Protein AF-A0A1X0D862-F1 (afdb_monomer)

Structure (mmCIF, N/CA/C/O backbone):
data_AF-A0A1X0D862-F1
#
_entry.id   AF-A0A1X0D862-F1
#
loop_
_atom_site.group_PDB
_atom_site.id
_atom_site.type_symbol
_atom_site.label_atom_id
_atom_site.label_alt_id
_atom_site.label_comp_id
_atom_site.label_asym_id
_atom_site.label_entity_id
_atom_site.label_seq_id
_atom_site.pdbx_PDB_ins_code
_atom_site.Cartn_x
_atom_site.Cartn_y
_atom_site.Cartn_z
_atom_site.occupancy
_atom_site.B_iso_or_equiv
_atom_site.auth_seq_id
_atom_site.auth_comp_id
_atom_site.auth_asym_id
_atom_site.auth_atom_id
_atom_site.pdbx_PDB_model_num
ATOM 1 N N . MET A 1 1 ? -1.324 -17.804 17.052 1.00 62.00 1 MET A N 1
ATOM 2 C CA . MET A 1 1 ? -0.059 -17.500 16.347 1.00 62.00 1 MET A CA 1
ATOM 3 C C . MET A 1 1 ? 0.919 -16.882 17.338 1.00 62.00 1 MET A C 1
ATOM 5 O O . MET A 1 1 ? 0.508 -16.005 18.095 1.00 62.00 1 MET A O 1
ATOM 9 N N . THR A 1 2 ? 2.165 -17.356 17.398 1.00 74.50 2 THR A N 1
ATOM 10 C CA . THR A 1 2 ? 3.178 -16.817 18.328 1.00 74.50 2 THR A CA 1
ATOM 11 C C . THR A 1 2 ? 3.847 -15.559 17.757 1.00 74.50 2 THR A C 1
ATOM 13 O O . THR A 1 2 ? 3.826 -15.324 16.547 1.00 74.50 2 THR A O 1
ATOM 16 N N . ARG A 1 3 ? 4.454 -14.730 18.620 1.00 71.94 3 ARG A N 1
ATOM 17 C CA . ARG A 1 3 ? 5.189 -13.516 18.207 1.00 71.94 3 ARG A CA 1
ATOM 18 C C . ARG A 1 3 ? 6.328 -13.849 17.235 1.00 71.94 3 ARG A C 1
ATOM 20 O O . ARG A 1 3 ? 6.528 -13.140 16.256 1.00 71.94 3 ARG A O 1
ATOM 27 N N . GLU A 1 4 ? 7.022 -14.958 17.467 1.00 75.12 4 GLU A N 1
ATOM 28 C CA . GLU A 1 4 ? 8.108 -15.444 16.608 1.00 75.12 4 GLU A CA 1
ATOM 29 C C . GLU A 1 4 ? 7.619 -15.832 15.209 1.00 75.12 4 GLU A C 1
ATOM 31 O O . GLU A 1 4 ? 8.210 -15.414 14.216 1.00 75.12 4 GLU A O 1
ATOM 36 N N . GLN A 1 5 ? 6.488 -16.541 15.110 1.00 76.00 5 GLN A N 1
ATOM 37 C CA . GLN A 1 5 ? 5.866 -16.870 13.823 1.00 76.00 5 GLN A CA 1
ATOM 38 C C . GLN A 1 5 ? 5.470 -15.606 13.045 1.00 76.00 5 GLN A C 1
ATOM 40 O O . GLN A 1 5 ? 5.626 -15.545 11.824 1.00 76.00 5 GLN A O 1
ATOM 45 N N . ALA A 1 6 ? 4.983 -14.575 13.742 1.00 70.00 6 ALA A N 1
ATOM 46 C CA . ALA A 1 6 ? 4.600 -13.307 13.125 1.00 70.00 6 ALA A CA 1
ATOM 47 C C . ALA A 1 6 ? 5.821 -12.551 12.566 1.00 70.00 6 ALA A C 1
ATOM 49 O O . ALA A 1 6 ? 5.772 -12.047 11.441 1.00 70.00 6 ALA A O 1
ATOM 50 N N . TYR A 1 7 ? 6.944 -12.535 13.293 1.00 76.50 7 TYR A N 1
ATOM 51 C CA . TYR A 1 7 ? 8.201 -11.963 12.796 1.00 76.50 7 TYR A CA 1
ATOM 52 C C . TYR A 1 7 ? 8.829 -12.771 11.656 1.00 76.50 7 TYR A C 1
ATOM 54 O O . TYR A 1 7 ? 9.342 -12.180 10.705 1.00 76.50 7 TYR A O 1
ATOM 62 N N . ALA A 1 8 ? 8.773 -14.103 11.707 1.00 79.38 8 ALA A N 1
ATOM 63 C CA . ALA A 1 8 ? 9.268 -14.954 10.627 1.00 79.38 8 ALA A CA 1
ATOM 64 C C . ALA A 1 8 ? 8.507 -14.686 9.316 1.00 79.38 8 ALA A C 1
ATOM 66 O O . ALA A 1 8 ? 9.124 -14.478 8.268 1.00 79.38 8 ALA A O 1
ATOM 67 N N . ASN A 1 9 ? 7.176 -14.578 9.388 1.00 76.81 9 ASN A N 1
ATOM 68 C CA . ASN A 1 9 ? 6.338 -14.227 8.241 1.00 76.81 9 ASN A CA 1
ATOM 69 C C . ASN A 1 9 ? 6.654 -12.829 7.698 1.00 76.81 9 ASN A C 1
ATOM 71 O O . ASN A 1 9 ? 6.760 -12.653 6.482 1.00 76.81 9 ASN A O 1
ATOM 75 N N . LEU A 1 10 ? 6.872 -11.853 8.584 1.00 77.62 10 LEU A N 1
ATOM 76 C CA . LEU A 1 10 ? 7.304 -10.512 8.197 1.00 77.62 10 LEU A CA 1
ATOM 77 C C . LEU A 1 10 ? 8.633 -10.544 7.425 1.00 77.62 10 LEU A C 1
ATOM 79 O O . LEU A 1 10 ? 8.751 -9.921 6.369 1.00 77.62 10 LEU A O 1
ATOM 83 N N . ASN A 1 11 ? 9.630 -11.274 7.928 1.00 79.75 11 ASN A N 1
ATOM 84 C CA . ASN A 1 11 ? 10.949 -11.360 7.300 1.00 79.75 11 ASN A CA 1
ATOM 85 C C . ASN A 1 11 ? 10.896 -12.074 5.945 1.00 79.75 11 ASN A C 1
ATOM 87 O O . ASN A 1 11 ? 11.468 -11.576 4.975 1.00 79.75 11 ASN A O 1
ATOM 91 N N . ALA A 1 12 ? 10.144 -13.173 5.839 1.00 78.62 12 ALA A N 1
ATOM 92 C CA . ALA A 1 12 ? 9.920 -13.862 4.569 1.00 78.62 12 ALA A CA 1
ATOM 93 C C . ALA A 1 12 ? 9.272 -12.934 3.523 1.00 78.62 12 ALA A C 1
ATOM 95 O O . ALA A 1 12 ? 9.626 -12.958 2.344 1.00 78.62 12 ALA A O 1
ATOM 96 N N . GLN A 1 13 ? 8.354 -12.068 3.951 1.00 74.00 13 GLN A N 1
ATOM 97 C CA . GLN A 1 13 ? 7.664 -11.126 3.068 1.00 74.00 13 GLN A CA 1
ATOM 98 C C . GLN A 1 13 ? 8.537 -9.927 2.690 1.00 74.00 13 GLN A C 1
ATOM 100 O O . GLN A 1 13 ? 8.531 -9.502 1.534 1.00 74.00 13 GLN A O 1
ATOM 105 N N . LYS A 1 14 ? 9.368 -9.428 3.611 1.00 73.12 14 LYS A N 1
ATOM 106 C CA . LYS A 1 14 ? 10.409 -8.439 3.294 1.00 73.12 14 LYS A CA 1
ATOM 107 C C . LYS A 1 14 ? 11.407 -8.985 2.272 1.00 73.12 14 LYS A C 1
ATOM 109 O O . LYS A 1 14 ? 11.712 -8.285 1.309 1.00 73.12 14 LYS A O 1
ATOM 114 N N . ALA A 1 15 ? 11.854 -10.232 2.424 1.00 71.75 15 ALA A N 1
ATOM 115 C CA . ALA A 1 15 ? 12.745 -10.881 1.462 1.00 71.75 15 ALA A CA 1
ATOM 116 C C . ALA A 1 15 ? 12.096 -10.973 0.070 1.00 71.75 15 ALA A C 1
ATOM 118 O O . ALA A 1 15 ? 12.683 -10.528 -0.918 1.00 71.75 15 ALA A O 1
ATOM 119 N N . LYS A 1 16 ? 10.832 -11.419 -0.007 1.00 68.00 16 LYS A N 1
ATOM 120 C CA . LYS A 1 16 ? 10.051 -11.437 -1.259 1.00 68.00 16 LYS A CA 1
ATOM 121 C C . LYS A 1 16 ? 9.914 -10.058 -1.916 1.00 68.00 16 LYS A C 1
ATOM 123 O O . LYS A 1 16 ? 9.811 -9.984 -3.135 1.00 68.00 16 LYS A O 1
ATOM 128 N N . GLN A 1 17 ? 9.936 -8.970 -1.144 1.00 64.81 17 GLN A N 1
ATOM 129 C CA . GLN A 1 17 ? 9.900 -7.597 -1.667 1.00 64.81 17 GLN A CA 1
ATOM 130 C C . GLN A 1 17 ? 11.268 -7.059 -2.117 1.00 64.81 17 GLN A C 1
ATOM 132 O O . GLN A 1 17 ? 11.317 -6.166 -2.966 1.00 64.81 17 GLN A O 1
ATOM 137 N N . GLN A 1 18 ? 12.374 -7.554 -1.556 1.00 64.06 18 GLN A N 1
ATOM 138 C CA . GLN A 1 18 ? 13.727 -7.106 -1.905 1.00 64.06 18 GLN A CA 1
ATOM 139 C C . GLN A 1 18 ? 14.257 -7.774 -3.179 1.00 64.06 18 GLN A C 1
ATOM 141 O O . GLN A 1 18 ? 14.892 -7.102 -3.991 1.00 64.06 18 GLN A O 1
ATOM 146 N N . VAL A 1 19 ? 13.936 -9.054 -3.394 1.00 62.09 19 VAL A N 1
ATOM 147 C CA . VAL A 1 19 ? 14.371 -9.832 -4.570 1.00 62.09 19 VAL A CA 1
ATOM 148 C C . VAL A 1 19 ? 14.008 -9.146 -5.904 1.00 62.09 19 VAL A C 1
ATOM 150 O O . VAL A 1 19 ? 14.907 -8.936 -6.719 1.00 62.09 19 VAL A O 1
ATOM 153 N N . PRO A 1 20 ? 12.760 -8.677 -6.121 1.00 56.56 20 PRO A N 1
ATOM 154 C CA . PRO A 1 20 ? 12.385 -7.886 -7.294 1.00 56.56 20 PRO A CA 1
ATOM 155 C C . PRO A 1 20 ? 13.260 -6.660 -7.547 1.00 56.56 20 PRO A C 1
ATOM 157 O O . PRO A 1 20 ? 13.614 -6.378 -8.688 1.00 56.56 20 PRO A O 1
ATOM 160 N N . LYS A 1 21 ? 13.608 -5.920 -6.487 1.00 56.19 21 LYS A N 1
ATOM 161 C CA . LYS A 1 21 ? 14.403 -4.694 -6.610 1.00 56.19 21 LYS A CA 1
ATOM 162 C C . LYS A 1 21 ? 15.812 -5.024 -7.086 1.00 56.19 21 LYS A C 1
ATOM 164 O O . LYS A 1 21 ? 16.274 -4.408 -8.038 1.00 56.19 21 LYS A O 1
ATOM 169 N N . GLY A 1 22 ? 16.455 -6.018 -6.470 1.00 51.78 22 GLY A N 1
ATOM 170 C CA . GLY A 1 22 ? 17.793 -6.464 -6.864 1.00 51.78 22 GLY A CA 1
ATOM 171 C C . GLY A 1 22 ? 17.844 -6.940 -8.317 1.00 51.78 22 GLY A C 1
ATOM 172 O O . GLY A 1 22 ? 18.702 -6.498 -9.076 1.00 51.78 22 GLY A O 1
ATOM 173 N N . ILE A 1 23 ? 16.873 -7.758 -8.735 1.00 56.31 23 ILE A N 1
ATOM 174 C CA . ILE A 1 23 ? 16.784 -8.256 -10.116 1.00 56.31 23 ILE A CA 1
ATOM 175 C C . ILE A 1 23 ? 16.556 -7.110 -11.110 1.00 56.31 23 ILE A C 1
ATOM 177 O O . ILE A 1 23 ? 17.220 -7.066 -12.141 1.00 56.31 23 ILE A O 1
ATOM 181 N N . ALA A 1 24 ? 15.672 -6.154 -10.806 1.00 54.50 24 ALA A N 1
ATOM 182 C CA . ALA A 1 24 ? 15.423 -5.007 -11.680 1.00 54.50 24 ALA A CA 1
ATOM 183 C C . ALA A 1 24 ? 16.658 -4.099 -11.837 1.00 54.50 24 ALA A C 1
ATOM 185 O O . ALA A 1 24 ? 16.952 -3.661 -12.949 1.00 54.50 24 ALA A O 1
ATOM 186 N N . TYR A 1 25 ? 17.408 -3.854 -10.754 1.00 54.75 25 TYR A N 1
ATOM 187 C CA . TYR A 1 25 ? 18.675 -3.115 -10.815 1.00 54.75 25 TYR A CA 1
ATOM 188 C C . TYR A 1 25 ? 19.702 -3.828 -11.700 1.00 54.75 25 TYR A C 1
ATOM 190 O O . TYR A 1 25 ? 20.299 -3.198 -12.571 1.00 54.75 25 TYR A O 1
ATOM 198 N N . MET A 1 26 ? 19.860 -5.143 -11.529 1.00 53.12 26 MET A N 1
ATOM 199 C CA . MET A 1 26 ? 20.777 -5.942 -12.345 1.00 53.12 26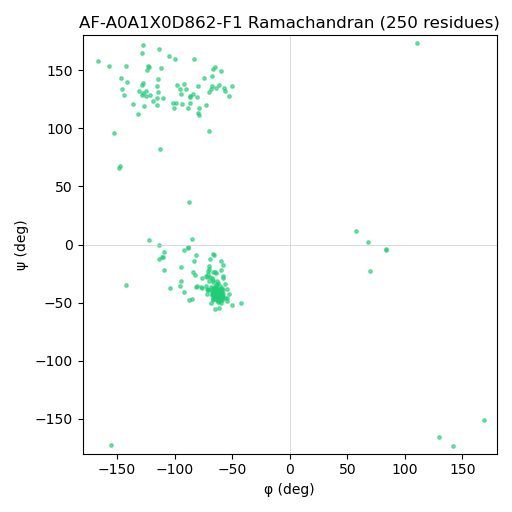 MET A CA 1
ATOM 200 C C . MET A 1 26 ? 20.351 -5.946 -13.815 1.00 53.12 26 MET A C 1
ATOM 202 O O . MET A 1 26 ? 21.168 -5.678 -14.688 1.00 53.12 26 MET A O 1
ATOM 206 N N . ALA A 1 27 ? 19.066 -6.151 -14.103 1.00 55.16 27 ALA A N 1
ATOM 207 C CA . ALA A 1 27 ? 18.538 -6.135 -15.464 1.00 55.16 27 ALA A CA 1
ATOM 208 C C . ALA A 1 27 ? 18.747 -4.779 -16.165 1.00 55.16 27 ALA A C 1
ATOM 210 O O . ALA A 1 27 ? 19.050 -4.754 -17.353 1.00 55.16 27 ALA A O 1
ATOM 211 N N . GLY A 1 28 ? 18.656 -3.657 -15.439 1.00 53.59 28 GLY A N 1
ATOM 212 C CA . GLY A 1 28 ? 18.988 -2.333 -15.974 1.00 53.59 28 GLY A CA 1
ATOM 213 C C . GLY A 1 28 ? 20.478 -2.164 -16.297 1.00 53.59 28 GLY A C 1
ATOM 214 O O . GLY A 1 28 ? 20.816 -1.636 -17.353 1.00 53.59 28 GLY A O 1
ATOM 215 N N . ILE A 1 29 ? 21.369 -2.652 -15.426 1.00 56.38 29 ILE A N 1
ATOM 216 C CA . ILE A 1 29 ? 22.828 -2.578 -15.619 1.00 56.38 29 ILE A CA 1
ATOM 217 C C . ILE A 1 29 ? 23.272 -3.471 -16.784 1.00 56.38 29 ILE A C 1
ATOM 219 O O . ILE A 1 29 ? 23.944 -2.996 -17.697 1.00 56.38 29 ILE A O 1
ATOM 223 N N . PHE A 1 30 ? 22.855 -4.740 -16.800 1.00 53.88 30 PHE A N 1
ATOM 224 C CA . PHE A 1 30 ? 23.166 -5.663 -17.898 1.00 53.88 30 PHE A CA 1
ATOM 225 C C . PHE A 1 30 ? 22.479 -5.250 -19.200 1.00 53.88 30 PHE A C 1
ATOM 227 O O . PHE A 1 30 ? 23.062 -5.429 -20.264 1.00 53.88 30 PHE A O 1
ATOM 234 N N . GLY A 1 31 ? 21.304 -4.618 -19.087 1.00 56.66 31 GLY A N 1
ATOM 235 C CA . GLY A 1 31 ? 20.563 -3.879 -20.111 1.00 56.66 31 GLY A CA 1
ATOM 236 C C . GLY A 1 31 ? 21.428 -2.975 -20.988 1.00 56.66 31 GLY A C 1
ATOM 237 O O . GLY A 1 31 ? 21.361 -2.989 -22.217 1.00 56.66 31 GLY A O 1
ATOM 238 N N . LEU A 1 32 ? 22.246 -2.169 -20.316 1.00 56.59 32 LEU A N 1
ATOM 239 C CA . LEU A 1 32 ? 23.016 -1.089 -20.922 1.00 56.59 32 LEU A CA 1
ATOM 240 C C . LEU A 1 32 ? 24.241 -1.589 -21.693 1.00 56.59 32 LEU A C 1
ATOM 242 O O . LEU A 1 32 ? 24.625 -0.954 -22.667 1.00 56.59 32 LEU A O 1
ATOM 246 N N . ILE A 1 33 ? 24.827 -2.723 -21.306 1.00 57.78 33 ILE A N 1
ATOM 247 C CA . ILE A 1 33 ? 26.096 -3.228 -21.855 1.00 57.78 33 ILE A CA 1
ATOM 248 C C . ILE A 1 33 ? 26.024 -3.517 -23.371 1.00 57.78 33 ILE A C 1
ATOM 250 O O . ILE A 1 33 ? 26.822 -2.945 -24.113 1.00 57.78 33 ILE A O 1
ATOM 254 N N . PRO A 1 34 ? 25.082 -4.331 -23.889 1.00 55.44 34 PRO A N 1
ATOM 255 C CA . PRO A 1 34 ? 25.000 -4.596 -25.324 1.00 55.44 34 PRO A CA 1
ATOM 256 C C . PRO A 1 34 ? 24.462 -3.397 -26.117 1.00 55.44 34 PRO A C 1
ATOM 258 O O . PRO A 1 34 ? 24.836 -3.223 -27.273 1.00 55.44 34 PRO A O 1
ATOM 261 N N . ILE A 1 35 ? 23.653 -2.523 -25.502 1.00 56.53 35 ILE A N 1
ATOM 262 C CA . ILE A 1 35 ? 23.231 -1.252 -26.117 1.00 56.53 35 ILE A CA 1
ATOM 263 C C . ILE A 1 35 ? 24.447 -0.337 -26.326 1.00 56.53 35 ILE A C 1
ATOM 265 O O . ILE A 1 35 ? 24.605 0.236 -27.405 1.00 56.53 35 ILE A O 1
ATOM 269 N N . LEU A 1 36 ? 25.332 -0.238 -25.327 1.00 55.94 36 LEU A N 1
ATOM 270 C CA . LEU A 1 36 ? 26.612 0.465 -25.424 1.00 55.94 36 LEU A CA 1
ATOM 271 C C . LEU A 1 36 ? 27.514 -0.162 -26.488 1.00 55.94 36 LEU A C 1
ATOM 273 O O . LEU A 1 36 ? 28.086 0.567 -27.289 1.00 55.94 36 LEU A O 1
ATOM 277 N N . TYR A 1 37 ? 27.593 -1.491 -26.543 1.00 57.88 37 TYR A N 1
ATOM 278 C CA . TYR A 1 37 ? 28.406 -2.208 -27.525 1.00 57.88 37 TYR A CA 1
ATOM 279 C C . TYR A 1 37 ? 27.956 -1.939 -28.973 1.00 57.88 37 TYR A C 1
ATOM 281 O O . TYR A 1 37 ? 28.762 -1.513 -29.797 1.00 57.88 37 TYR A O 1
ATOM 289 N N . ILE A 1 38 ? 26.654 -2.056 -29.277 1.00 59.22 38 ILE A N 1
ATOM 290 C CA . ILE A 1 38 ? 26.101 -1.697 -30.603 1.00 59.22 38 ILE A CA 1
ATOM 291 C C . ILE A 1 38 ? 26.354 -0.218 -30.912 1.00 59.22 38 ILE A C 1
ATOM 293 O O . ILE A 1 38 ? 26.704 0.148 -32.037 1.00 59.22 38 ILE A O 1
ATOM 297 N N . SER A 1 39 ? 26.211 0.639 -29.900 1.00 56.38 39 SER A N 1
ATOM 298 C CA . SER A 1 39 ? 26.436 2.076 -30.038 1.00 56.38 39 SER A CA 1
ATOM 299 C C . SER A 1 39 ? 27.905 2.444 -30.229 1.00 56.38 39 SER A C 1
ATOM 301 O O . SER A 1 39 ? 28.148 3.543 -30.703 1.00 56.38 39 SER A O 1
ATOM 303 N N . LEU A 1 40 ? 28.875 1.584 -29.903 1.00 55.78 40 LEU A N 1
ATOM 304 C CA . LEU A 1 40 ? 30.315 1.854 -30.033 1.00 55.78 40 LEU A CA 1
ATOM 305 C C . LEU A 1 40 ? 30.953 1.153 -31.240 1.00 55.78 40 LEU A C 1
ATOM 307 O O . LEU A 1 40 ? 31.776 1.763 -31.918 1.00 55.78 40 LEU A O 1
ATOM 311 N N . GLU A 1 41 ? 30.543 -0.076 -31.560 1.00 60.41 41 GLU A N 1
ATOM 312 C CA . GLU A 1 41 ? 31.167 -0.894 -32.617 1.00 60.41 41 GLU A CA 1
ATOM 313 C C . GLU A 1 41 ? 30.288 -1.068 -33.863 1.00 60.41 41 GLU A C 1
ATOM 315 O O . GLU A 1 41 ? 30.803 -1.211 -34.965 1.00 60.41 41 GLU A O 1
ATOM 320 N N . GLY A 1 42 ? 28.971 -0.888 -33.739 1.00 56.62 42 GLY A N 1
ATOM 321 C CA . GLY A 1 42 ? 28.019 -0.945 -34.850 1.00 56.62 42 GLY A CA 1
ATOM 322 C C . GLY A 1 42 ? 27.118 -2.178 -34.755 1.00 56.62 42 GLY A C 1
ATOM 323 O O . GLY A 1 42 ? 27.284 -3.008 -33.858 1.00 56.62 42 GLY A O 1
ATOM 324 N N . PRO A 1 43 ? 26.108 -2.300 -35.632 1.00 59.81 43 PRO A N 1
ATOM 325 C CA . PRO A 1 43 ? 25.150 -3.396 -35.570 1.00 59.81 43 PRO A CA 1
ATOM 326 C C . PRO A 1 43 ? 25.803 -4.728 -35.973 1.00 59.81 43 PRO A C 1
ATOM 328 O O . PRO A 1 43 ? 25.906 -5.050 -37.152 1.00 59.81 43 PRO A O 1
ATOM 331 N N . HIS A 1 44 ? 26.216 -5.522 -34.982 1.00 60.88 44 HIS A N 1
ATOM 332 C CA . HIS A 1 44 ? 26.651 -6.908 -35.172 1.00 60.88 44 HIS A CA 1
ATOM 333 C C . HIS A 1 44 ? 25.489 -7.871 -34.852 1.00 60.88 44 HIS A C 1
ATOM 335 O O . HIS A 1 44 ? 24.817 -7.681 -33.832 1.00 60.88 44 HIS A O 1
ATOM 341 N N . PRO A 1 45 ? 25.238 -8.931 -35.643 1.00 61.19 45 PRO A N 1
ATOM 342 C CA . PRO A 1 45 ? 24.108 -9.846 -35.426 1.00 61.19 45 PRO A CA 1
ATOM 343 C C . PRO A 1 45 ? 24.087 -10.488 -34.028 1.00 61.19 45 PRO A C 1
ATOM 345 O O . PRO A 1 45 ? 23.021 -10.659 -33.434 1.00 61.19 45 PRO A O 1
ATOM 348 N N . ILE A 1 46 ? 25.263 -10.765 -33.454 1.00 61.84 46 ILE A N 1
ATOM 349 C CA . ILE A 1 46 ? 25.415 -11.260 -32.072 1.00 61.84 46 ILE A CA 1
ATOM 350 C C . ILE A 1 46 ? 24.926 -10.219 -31.055 1.00 61.84 46 ILE A C 1
ATOM 352 O O . ILE A 1 46 ? 24.217 -10.555 -30.109 1.00 61.84 46 ILE A O 1
ATOM 356 N N . ALA A 1 47 ? 25.250 -8.946 -31.270 1.00 56.00 47 ALA A N 1
ATOM 357 C CA . ALA A 1 47 ? 24.860 -7.863 -30.380 1.00 56.00 47 ALA A CA 1
ATOM 358 C C . ALA A 1 47 ? 23.353 -7.567 -30.467 1.00 56.00 47 ALA A C 1
ATOM 360 O O . ALA A 1 47 ? 22.705 -7.371 -29.441 1.00 56.00 47 ALA A O 1
ATOM 361 N N . ILE A 1 48 ? 22.772 -7.623 -31.671 1.00 54.78 48 ILE A N 1
ATOM 362 C CA . ILE A 1 48 ? 21.318 -7.509 -31.883 1.00 54.78 48 ILE A CA 1
ATOM 363 C C . ILE A 1 48 ? 20.585 -8.647 -31.161 1.00 54.78 48 ILE A C 1
ATOM 365 O O . ILE A 1 48 ? 19.627 -8.403 -30.428 1.00 54.78 48 ILE A O 1
ATOM 369 N N . SER A 1 49 ? 21.074 -9.881 -31.305 1.00 51.62 49 SER A N 1
ATOM 370 C CA . SER A 1 49 ? 20.517 -11.055 -30.621 1.00 51.62 49 SER A CA 1
ATOM 371 C C . SER A 1 49 ? 20.608 -10.915 -29.098 1.00 51.62 49 SER A C 1
ATOM 373 O O . SER A 1 49 ? 19.638 -11.191 -28.393 1.00 51.62 49 SER A O 1
ATOM 375 N N . ALA A 1 50 ? 21.735 -10.407 -28.587 1.00 56.59 50 ALA A N 1
ATOM 376 C CA . ALA A 1 50 ? 21.909 -10.112 -27.170 1.00 56.59 50 ALA A CA 1
ATOM 377 C C . ALA A 1 50 ? 20.898 -9.065 -26.678 1.00 56.59 50 ALA A C 1
ATOM 379 O O . ALA A 1 50 ? 20.290 -9.273 -25.634 1.00 56.59 50 ALA A O 1
ATOM 380 N N . VAL A 1 51 ? 20.646 -7.990 -27.435 1.00 58.81 51 VAL A N 1
ATOM 381 C CA . VAL A 1 51 ? 19.631 -6.980 -27.081 1.00 58.81 51 VAL A CA 1
ATOM 382 C C . VAL A 1 51 ? 18.221 -7.568 -27.052 1.00 58.81 51 VAL A C 1
ATOM 384 O O . VAL A 1 51 ? 17.474 -7.277 -26.121 1.00 58.81 51 VAL A O 1
ATOM 387 N N . VAL A 1 52 ? 17.851 -8.418 -28.013 1.00 54.75 52 VAL A N 1
ATOM 388 C CA . VAL A 1 52 ? 16.522 -9.058 -28.039 1.00 54.75 52 VAL A CA 1
ATOM 389 C C . VAL A 1 52 ? 16.333 -9.996 -26.843 1.00 54.75 52 VAL A C 1
ATOM 391 O O . VAL A 1 52 ? 15.311 -9.920 -26.159 1.00 54.75 52 VAL A O 1
ATOM 394 N N . ILE A 1 53 ? 17.330 -10.834 -26.541 1.00 57.06 53 ILE A N 1
ATOM 395 C CA . ILE A 1 53 ? 17.302 -11.751 -25.388 1.00 57.06 53 ILE A CA 1
ATOM 396 C C . ILE A 1 53 ? 17.194 -10.960 -24.081 1.00 57.06 53 ILE A C 1
ATOM 398 O O . ILE A 1 53 ? 16.376 -11.268 -23.216 1.00 57.06 53 ILE A O 1
ATOM 402 N N . LEU A 1 54 ? 17.987 -9.903 -23.951 1.00 57.81 54 LEU A N 1
ATOM 403 C CA . LEU A 1 54 ? 18.016 -9.039 -22.781 1.00 57.81 54 LEU A CA 1
ATOM 404 C C . LEU A 1 54 ? 16.709 -8.259 -22.610 1.00 57.81 54 LEU A C 1
ATOM 406 O O . LEU A 1 54 ? 16.208 -8.159 -21.495 1.00 57.81 54 LEU A O 1
ATOM 410 N N . TYR A 1 55 ? 16.112 -7.765 -23.698 1.00 57.34 55 TYR A N 1
ATOM 411 C CA . TYR A 1 55 ? 14.795 -7.133 -23.669 1.00 57.34 55 TYR A CA 1
ATOM 412 C C . TYR A 1 55 ? 13.721 -8.118 -23.199 1.00 57.34 55 TYR A C 1
ATOM 414 O O . TYR A 1 55 ? 12.919 -7.766 -22.331 1.00 57.34 55 TYR A O 1
ATOM 422 N N . GLY A 1 56 ? 13.742 -9.359 -23.701 1.00 50.72 56 GLY A N 1
ATOM 423 C CA . GLY A 1 56 ? 12.865 -10.444 -23.251 1.00 50.72 56 GLY A CA 1
ATOM 424 C C . GLY A 1 56 ? 13.038 -10.770 -21.763 1.00 50.72 56 GLY A C 1
ATOM 425 O O . GLY A 1 56 ? 12.057 -10.881 -21.028 1.00 50.72 56 GLY A O 1
ATOM 426 N N . LEU A 1 57 ? 14.282 -10.837 -21.280 1.00 58.81 57 LEU A N 1
ATOM 427 C CA . LEU A 1 57 ? 14.587 -11.043 -19.860 1.00 58.81 57 LEU A CA 1
ATOM 428 C C . LEU A 1 57 ? 14.123 -9.867 -18.995 1.00 58.81 57 LEU A C 1
ATOM 430 O O . LEU A 1 57 ? 13.549 -10.085 -17.929 1.00 58.81 57 LEU A O 1
ATOM 434 N N . VAL A 1 58 ? 14.320 -8.627 -19.450 1.00 57.34 58 VAL A N 1
ATOM 435 C CA . VAL A 1 58 ? 13.856 -7.416 -18.760 1.00 57.34 58 VAL A CA 1
ATOM 436 C C . VAL A 1 58 ? 12.333 -7.401 -18.689 1.00 57.34 58 VAL A C 1
ATOM 438 O O . VAL A 1 58 ? 11.789 -7.164 -17.615 1.00 57.34 58 VAL A O 1
ATOM 441 N N . THR A 1 59 ? 11.623 -7.701 -19.780 1.00 53.25 59 THR A N 1
ATOM 442 C CA . THR A 1 59 ? 10.151 -7.754 -19.772 1.00 53.25 59 THR A CA 1
ATOM 443 C C . THR A 1 59 ? 9.624 -8.875 -18.882 1.00 53.25 59 THR A C 1
ATOM 445 O O . THR A 1 59 ? 8.714 -8.629 -18.089 1.00 53.25 59 THR A O 1
ATOM 448 N N . ALA A 1 60 ? 10.225 -10.067 -18.923 1.00 54.22 60 ALA A N 1
ATOM 449 C CA . ALA A 1 60 ? 9.883 -11.163 -18.016 1.00 54.22 60 ALA A CA 1
ATOM 450 C C . ALA A 1 60 ? 10.145 -10.794 -16.544 1.00 54.22 60 ALA A C 1
ATOM 452 O O . ALA A 1 60 ? 9.296 -11.032 -15.683 1.00 54.22 60 ALA A O 1
ATOM 453 N N . CYS A 1 61 ? 11.271 -10.135 -16.249 1.00 55.25 61 CYS A N 1
ATOM 454 C CA . CYS A 1 61 ? 11.581 -9.631 -14.911 1.00 55.25 61 CYS A CA 1
ATOM 455 C C . CYS A 1 61 ? 10.592 -8.547 -14.472 1.00 55.25 61 CYS A C 1
ATOM 457 O O . CYS A 1 61 ? 10.103 -8.584 -13.346 1.00 55.25 61 CYS A O 1
ATOM 459 N N . LEU A 1 62 ? 10.242 -7.596 -15.340 1.00 56.91 62 LEU A N 1
ATOM 460 C CA . LEU A 1 62 ? 9.257 -6.551 -15.049 1.00 56.91 62 LEU A CA 1
ATOM 461 C C . LEU A 1 62 ? 7.869 -7.146 -14.783 1.00 56.91 62 LEU A C 1
ATOM 463 O O . LEU A 1 62 ? 7.198 -6.749 -13.832 1.00 56.91 62 LEU A O 1
ATOM 467 N N . TRP A 1 63 ? 7.459 -8.149 -15.559 1.00 57.28 63 TRP A N 1
ATOM 468 C CA . TRP A 1 63 ? 6.214 -8.879 -15.331 1.00 57.28 63 TRP A CA 1
ATOM 469 C C . TRP A 1 63 ? 6.224 -9.628 -13.995 1.00 57.28 63 TRP A C 1
ATOM 471 O O . TRP A 1 63 ? 5.291 -9.514 -13.197 1.00 57.28 63 TRP A O 1
ATOM 481 N N . TRP A 1 64 ? 7.303 -10.358 -13.712 1.00 58.19 64 TRP A N 1
ATOM 482 C CA . TRP A 1 64 ? 7.473 -11.107 -12.470 1.00 58.19 64 TRP A CA 1
ATOM 483 C C . TRP A 1 64 ? 7.510 -10.185 -11.246 1.00 58.19 64 TRP A C 1
ATOM 485 O O . TRP A 1 64 ? 6.824 -10.425 -10.253 1.00 58.19 64 TRP A O 1
ATOM 495 N N . THR A 1 65 ? 8.262 -9.085 -11.317 1.00 55.06 65 THR A N 1
ATOM 496 C CA . THR A 1 65 ? 8.330 -8.071 -10.255 1.00 55.06 65 THR A CA 1
ATOM 497 C C . THR A 1 65 ? 6.986 -7.381 -10.039 1.00 55.06 65 THR A C 1
ATOM 499 O O . THR A 1 65 ? 6.606 -7.147 -8.893 1.00 55.06 65 THR A O 1
ATOM 502 N N . TRP A 1 66 ? 6.222 -7.116 -11.102 1.00 56.03 66 TRP A N 1
ATOM 503 C CA . TRP A 1 66 ? 4.862 -6.589 -11.006 1.00 56.03 66 TRP A CA 1
ATOM 504 C C . TRP A 1 66 ? 3.884 -7.586 -10.368 1.00 56.03 66 TRP A C 1
ATOM 506 O O . TRP A 1 66 ? 3.100 -7.203 -9.495 1.00 56.03 66 TRP A O 1
ATOM 516 N N . SER A 1 67 ? 3.964 -8.866 -10.741 1.00 60.66 67 SER A N 1
ATOM 517 C CA . SER A 1 67 ? 3.190 -9.950 -10.124 1.00 60.66 67 SER A CA 1
ATOM 518 C C . SER A 1 67 ? 3.494 -10.066 -8.627 1.00 60.66 67 SER A C 1
ATOM 520 O O . SER A 1 67 ? 2.582 -10.029 -7.798 1.00 60.66 67 SER A O 1
ATOM 522 N N . LEU A 1 68 ? 4.778 -10.070 -8.256 1.00 59.38 68 LEU A N 1
ATOM 523 C CA . LEU A 1 68 ? 5.202 -10.077 -6.856 1.00 59.38 68 LEU A CA 1
ATOM 524 C C . LEU A 1 68 ? 4.756 -8.816 -6.112 1.00 59.38 68 LEU A C 1
ATOM 526 O O . LEU A 1 68 ? 4.279 -8.916 -4.987 1.00 59.38 68 LEU A O 1
ATOM 530 N N . ALA A 1 69 ? 4.830 -7.634 -6.727 1.00 58.53 69 ALA A N 1
ATOM 531 C CA . ALA A 1 69 ? 4.360 -6.392 -6.116 1.00 58.53 69 ALA A CA 1
ATOM 532 C C . ALA A 1 69 ? 2.843 -6.401 -5.850 1.00 58.53 69 ALA A C 1
ATOM 534 O O . ALA A 1 69 ? 2.401 -5.843 -4.845 1.00 58.53 69 ALA A O 1
ATOM 535 N N . ARG A 1 70 ? 2.046 -7.056 -6.708 1.00 62.38 70 ARG A N 1
ATOM 536 C CA . ARG A 1 70 ? 0.606 -7.280 -6.479 1.00 62.38 70 ARG A CA 1
ATOM 537 C C . ARG A 1 70 ? 0.324 -8.269 -5.352 1.00 62.38 70 ARG A C 1
ATOM 539 O O . ARG A 1 70 ? -0.698 -8.147 -4.683 1.00 62.38 70 ARG A O 1
ATOM 546 N N . GLN A 1 71 ? 1.208 -9.239 -5.148 1.00 64.94 71 GLN A N 1
ATOM 547 C CA . GLN A 1 71 ? 1.090 -10.224 -4.071 1.00 64.94 71 GLN A CA 1
ATOM 548 C C . GLN A 1 71 ? 1.641 -9.707 -2.735 1.00 64.94 71 GLN A C 1
ATOM 550 O O . GLN A 1 71 ? 1.230 -10.170 -1.676 1.00 64.94 71 GLN A O 1
ATOM 555 N N . ALA A 1 72 ? 2.554 -8.735 -2.770 1.00 64.69 72 ALA A N 1
ATOM 556 C CA . ALA A 1 72 ? 3.297 -8.272 -1.604 1.00 64.69 72 ALA A CA 1
ATOM 557 C C . ALA A 1 72 ? 2.611 -7.156 -0.798 1.00 64.69 72 ALA A C 1
ATOM 559 O O . ALA A 1 72 ? 3.167 -6.719 0.214 1.00 64.69 72 ALA A O 1
ATOM 560 N N . GLY A 1 73 ? 1.440 -6.673 -1.218 1.00 73.56 73 GLY A N 1
ATOM 561 C CA . GLY A 1 73 ? 0.725 -5.621 -0.502 1.00 73.56 73 GLY A CA 1
ATOM 562 C C . GLY A 1 73 ? -0.721 -5.445 -0.953 1.00 73.56 73 GLY A C 1
ATOM 563 O O . GLY A 1 73 ? -1.094 -5.788 -2.072 1.00 73.56 73 GLY A O 1
ATOM 564 N N . TYR A 1 74 ? -1.538 -4.869 -0.078 1.00 86.19 74 TYR A N 1
ATOM 565 C CA . TYR A 1 74 ? -2.897 -4.455 -0.405 1.00 86.19 74 TYR A CA 1
ATOM 566 C C . TYR A 1 74 ? -2.876 -2.991 -0.833 1.00 86.19 74 TYR A C 1
ATOM 568 O O . TYR A 1 74 ? -2.429 -2.123 -0.083 1.00 86.19 74 TYR A O 1
ATOM 576 N N . ARG A 1 75 ? -3.326 -2.714 -2.059 1.00 84.69 75 ARG A N 1
ATOM 577 C CA . ARG A 1 75 ? -3.333 -1.370 -2.641 1.00 84.69 75 ARG A CA 1
ATOM 578 C C . ARG A 1 75 ? -4.732 -0.996 -3.100 1.00 84.69 75 ARG A C 1
ATOM 580 O O . ARG A 1 75 ? -5.347 -1.736 -3.861 1.00 84.69 75 ARG A O 1
ATOM 587 N N . ILE A 1 76 ? -5.172 0.203 -2.734 1.00 85.69 76 ILE A N 1
ATOM 588 C CA . ILE A 1 76 ? -6.418 0.796 -3.216 1.00 85.69 76 ILE A CA 1
ATOM 589 C C . ILE A 1 76 ? -6.080 2.038 -4.042 1.00 85.69 76 ILE A C 1
ATOM 591 O O . ILE A 1 76 ? -5.476 2.987 -3.542 1.00 85.69 76 ILE A O 1
ATOM 595 N N . ASN A 1 77 ? -6.478 2.036 -5.315 1.00 82.00 77 ASN A N 1
ATOM 596 C CA . ASN A 1 77 ? -6.240 3.133 -6.260 1.00 82.00 77 ASN A CA 1
ATOM 597 C C . ASN A 1 77 ? -7.516 3.952 -6.506 1.00 82.00 77 ASN A C 1
ATOM 599 O O . ASN A 1 77 ? -8.630 3.470 -6.293 1.00 82.00 77 ASN A O 1
ATOM 603 N N . ARG A 1 78 ? -7.371 5.170 -7.042 1.00 75.06 78 ARG A N 1
ATOM 604 C CA . ARG A 1 78 ? -8.496 5.996 -7.530 1.00 75.06 78 ARG A CA 1
ATOM 605 C C . ARG A 1 78 ? -9.300 5.316 -8.652 1.00 75.06 78 ARG A C 1
ATOM 607 O O . ARG A 1 78 ? -8.735 4.564 -9.451 1.00 75.06 78 ARG A O 1
ATOM 614 N N . ARG A 1 79 ? -10.610 5.613 -8.731 1.00 60.91 79 ARG A N 1
ATOM 615 C CA . ARG A 1 79 ? -11.591 4.961 -9.632 1.00 60.91 79 ARG A CA 1
ATOM 616 C C . ARG A 1 79 ? -11.116 4.908 -11.094 1.00 60.91 79 ARG A C 1
ATOM 618 O O . ARG A 1 79 ? -10.951 3.819 -11.632 1.00 60.91 79 ARG A O 1
ATOM 625 N N . PHE A 1 80 ? -10.707 6.047 -11.650 1.00 56.00 80 PHE A N 1
ATOM 626 C CA . PHE A 1 80 ? -10.226 6.180 -13.037 1.00 56.00 80 PHE A CA 1
ATOM 627 C C . PHE A 1 80 ? -8.737 5.858 -13.267 1.00 56.00 80 PHE A C 1
ATOM 629 O O . PHE A 1 80 ? -8.227 6.028 -14.368 1.00 56.00 80 PHE A O 1
ATOM 636 N N . ALA A 1 81 ? -8.017 5.392 -12.244 1.00 52.62 81 ALA A N 1
ATOM 637 C CA . ALA A 1 81 ? -6.571 5.172 -12.318 1.00 52.62 81 ALA A CA 1
ATOM 638 C C . ALA A 1 81 ? -6.146 3.696 -12.295 1.00 52.62 81 ALA A C 1
ATOM 640 O O . ALA A 1 81 ? -4.979 3.389 -12.513 1.00 52.62 81 ALA A O 1
ATOM 641 N N . ALA A 1 82 ? -7.063 2.769 -12.000 1.00 47.78 82 ALA A N 1
ATOM 642 C CA . ALA A 1 82 ? -6.707 1.360 -11.809 1.00 47.78 82 ALA A CA 1
ATOM 643 C C . ALA A 1 82 ? -6.314 0.631 -13.107 1.00 47.78 82 ALA A C 1
ATOM 645 O O . ALA A 1 82 ? -5.611 -0.373 -13.029 1.00 47.78 82 ALA A O 1
ATOM 646 N N . VAL A 1 83 ? -6.748 1.129 -14.272 1.00 46.72 83 VAL A N 1
ATOM 647 C CA . VAL A 1 83 ? -6.545 0.464 -15.574 1.00 46.72 83 VAL A CA 1
ATOM 648 C C . VAL A 1 83 ? -6.254 1.458 -16.712 1.00 46.72 83 VAL A C 1
ATOM 650 O O . VAL A 1 83 ? -5.427 1.167 -17.566 1.00 46.72 83 VAL A O 1
ATOM 653 N N . GLY A 1 84 ? -6.853 2.656 -16.710 1.00 42.97 84 GLY A N 1
ATOM 654 C CA . GLY A 1 84 ? -6.917 3.504 -17.914 1.00 42.97 84 GLY A CA 1
ATOM 655 C C . GLY A 1 84 ? -5.613 4.146 -18.408 1.00 42.97 84 GLY A C 1
ATOM 656 O O . GLY A 1 84 ? -5.537 4.503 -19.574 1.00 42.97 84 GLY A O 1
ATOM 657 N N . TRP A 1 85 ? -4.584 4.291 -17.567 1.00 42.56 85 TRP A N 1
ATOM 658 C CA . TRP A 1 85 ? -3.356 5.012 -17.952 1.00 42.56 85 TRP A CA 1
ATOM 659 C C . TRP A 1 85 ? -2.110 4.142 -18.040 1.00 42.56 85 TRP A C 1
ATOM 661 O O . TRP A 1 85 ? -1.115 4.597 -18.578 1.00 42.56 85 TRP A O 1
ATOM 671 N N . LEU A 1 86 ? -2.128 2.907 -17.538 1.00 49.56 86 LEU A N 1
ATOM 672 C CA . LEU A 1 86 ? -0.996 1.990 -17.712 1.00 49.56 86 LEU A CA 1
ATOM 673 C C . LEU A 1 86 ? -0.688 1.756 -19.205 1.00 49.56 86 LEU A C 1
ATOM 675 O O . LEU A 1 86 ? 0.471 1.910 -19.582 1.00 49.56 86 LEU A O 1
ATOM 679 N N . PRO A 1 87 ? -1.698 1.514 -20.068 1.00 46.25 87 PRO A N 1
ATOM 680 C CA . PRO A 1 87 ? -1.498 1.471 -21.513 1.00 46.25 87 PRO A CA 1
ATOM 681 C C . PRO A 1 87 ? -0.989 2.807 -22.053 1.00 46.25 87 PRO A C 1
ATOM 683 O O . PRO A 1 87 ? -0.050 2.818 -22.828 1.00 46.25 87 PRO A O 1
ATOM 686 N N . VAL A 1 88 ? -1.536 3.937 -21.595 1.00 46.94 88 VAL A N 1
ATOM 687 C CA . VAL A 1 88 ? -1.121 5.280 -22.043 1.00 46.94 88 VAL A CA 1
ATOM 688 C C . VAL A 1 88 ? 0.326 5.587 -21.660 1.00 46.94 88 VAL A C 1
ATOM 690 O O . VAL A 1 88 ? 1.041 6.178 -22.451 1.00 46.94 88 VAL A O 1
ATOM 693 N N . ILE A 1 89 ? 0.788 5.164 -20.484 1.00 51.41 89 ILE A N 1
ATOM 694 C CA . ILE A 1 89 ? 2.169 5.350 -20.025 1.00 51.41 89 ILE A CA 1
ATOM 695 C C . ILE A 1 89 ? 3.119 4.438 -20.798 1.00 51.41 89 ILE A C 1
ATOM 697 O O . ILE A 1 89 ? 4.179 4.892 -21.209 1.00 51.41 89 ILE A O 1
ATOM 701 N N . VAL A 1 90 ? 2.741 3.178 -21.031 1.00 53.00 90 VAL A N 1
ATOM 702 C CA . VAL A 1 90 ? 3.531 2.243 -21.850 1.00 53.00 90 VAL A CA 1
ATOM 703 C C . VAL A 1 90 ? 3.610 2.731 -23.299 1.00 53.00 90 VAL A C 1
ATOM 705 O O . VAL A 1 90 ? 4.692 2.744 -23.876 1.00 53.00 90 VAL A O 1
ATOM 708 N N . VAL A 1 91 ? 2.497 3.205 -23.861 1.00 48.88 91 VAL A N 1
ATOM 709 C CA . VAL A 1 91 ? 2.426 3.788 -25.207 1.00 48.88 91 VAL A CA 1
ATOM 710 C C . VAL A 1 91 ? 3.211 5.094 -25.273 1.00 48.88 91 VAL A C 1
ATOM 712 O O . VAL A 1 91 ? 4.009 5.256 -26.182 1.00 48.88 91 VAL A O 1
ATOM 715 N N . ALA A 1 92 ? 3.075 6.001 -24.306 1.00 49.53 92 ALA A N 1
ATOM 716 C CA . ALA A 1 92 ? 3.827 7.255 -24.277 1.00 49.53 92 ALA A CA 1
ATOM 717 C C . ALA A 1 92 ? 5.333 7.021 -24.093 1.00 49.53 92 ALA A C 1
ATOM 719 O O . ALA A 1 92 ? 6.131 7.685 -24.746 1.00 49.53 92 ALA A O 1
ATOM 720 N N . ALA A 1 93 ? 5.730 6.059 -23.255 1.00 53.91 93 ALA A N 1
ATOM 721 C CA . ALA A 1 93 ? 7.125 5.655 -23.107 1.00 53.91 93 ALA A CA 1
ATOM 722 C C . ALA A 1 93 ? 7.660 5.020 -24.397 1.00 53.91 93 ALA A C 1
ATOM 724 O O . ALA A 1 93 ? 8.766 5.352 -24.809 1.00 53.91 93 ALA A O 1
ATOM 725 N N . GLY A 1 94 ? 6.870 4.170 -25.061 1.00 51.94 94 GLY A N 1
A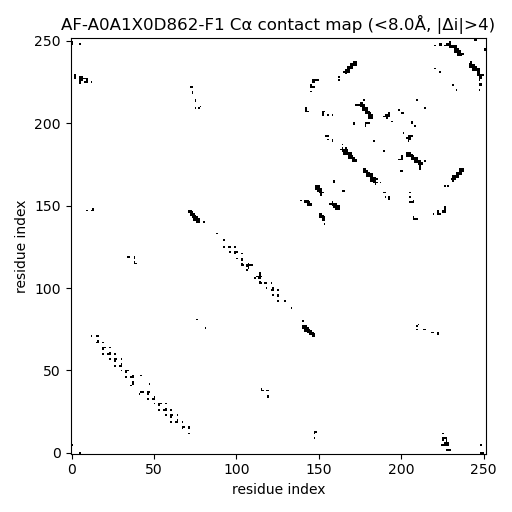TOM 726 C CA . GLY A 1 94 ? 7.210 3.582 -26.357 1.00 51.94 94 GLY A CA 1
ATOM 727 C C . GLY A 1 94 ? 7.342 4.629 -27.466 1.00 51.94 94 GLY A C 1
ATOM 728 O O . GLY A 1 94 ? 8.327 4.625 -28.195 1.00 51.94 94 GLY A O 1
ATOM 729 N N . VAL A 1 95 ? 6.405 5.576 -27.547 1.00 48.22 95 VAL A N 1
ATOM 730 C CA . VAL A 1 95 ? 6.434 6.701 -28.496 1.00 48.22 95 VAL A CA 1
ATOM 731 C C . VAL A 1 95 ? 7.622 7.618 -28.216 1.00 48.22 95 VAL A C 1
ATOM 733 O O . VAL A 1 95 ? 8.322 7.996 -29.147 1.00 48.22 95 VAL A O 1
ATOM 736 N N . ALA A 1 96 ? 7.913 7.930 -26.951 1.00 52.62 96 ALA A N 1
ATOM 737 C CA . ALA A 1 96 ? 9.101 8.696 -26.588 1.00 52.62 96 ALA A CA 1
ATOM 738 C C . ALA A 1 96 ? 10.388 7.956 -26.982 1.00 52.62 96 ALA A C 1
ATOM 740 O O . ALA A 1 96 ? 11.284 8.572 -27.548 1.00 52.62 96 ALA A O 1
ATOM 741 N N . LEU A 1 97 ? 10.464 6.639 -26.755 1.00 58.88 97 LEU A N 1
ATOM 742 C CA . LEU A 1 97 ? 11.603 5.822 -27.182 1.00 58.88 97 LEU A CA 1
ATOM 743 C C . LEU A 1 97 ? 11.781 5.843 -28.705 1.00 58.88 97 LEU A C 1
ATOM 745 O O . LEU A 1 97 ? 12.907 5.970 -29.173 1.00 58.88 97 LEU A O 1
ATOM 749 N N . LEU A 1 98 ? 10.687 5.764 -29.469 1.00 53.22 98 LEU A N 1
ATOM 750 C CA . LEU A 1 98 ? 10.705 5.830 -30.934 1.00 53.22 98 LEU A CA 1
ATOM 751 C C . LEU A 1 98 ? 11.122 7.212 -31.450 1.00 53.22 98 LEU A C 1
ATOM 753 O O . LEU A 1 98 ? 11.933 7.297 -32.367 1.00 53.22 98 LEU A O 1
ATOM 757 N N . LEU A 1 99 ? 10.616 8.291 -30.847 1.00 49.81 99 LEU A N 1
ATOM 758 C CA . LEU A 1 99 ? 11.001 9.664 -31.192 1.00 49.81 99 LEU A CA 1
ATOM 759 C C . LEU A 1 99 ? 12.473 9.932 -30.872 1.00 49.81 99 LEU A C 1
ATOM 761 O O . LEU A 1 99 ? 13.170 10.581 -31.647 1.00 49.81 99 LEU A O 1
ATOM 765 N N . LEU A 1 100 ? 12.962 9.404 -29.751 1.00 56.03 100 LEU A N 1
ATOM 766 C CA . LEU A 1 100 ? 14.359 9.528 -29.355 1.00 56.03 100 LEU A CA 1
ATOM 767 C C . LEU A 1 100 ? 15.267 8.665 -30.230 1.00 56.03 100 LEU A C 1
ATOM 769 O O . LEU A 1 100 ? 16.330 9.135 -30.618 1.00 56.03 100 LEU A O 1
ATOM 773 N N . TRP A 1 101 ? 14.831 7.463 -30.614 1.00 59.44 101 TRP A N 1
ATOM 774 C CA . TRP A 1 101 ? 15.533 6.638 -31.594 1.00 59.44 101 TRP A CA 1
ATOM 775 C C . TRP A 1 101 ? 15.643 7.358 -32.945 1.00 59.44 101 TRP A C 1
ATOM 777 O O . TRP A 1 101 ? 16.750 7.519 -33.456 1.00 59.44 101 TRP A O 1
ATOM 787 N N . ALA A 1 102 ? 14.538 7.908 -33.460 1.00 52.41 102 ALA A N 1
ATOM 788 C CA . ALA A 1 102 ? 14.532 8.703 -34.688 1.00 52.41 102 ALA A CA 1
ATOM 789 C C . ALA A 1 102 ? 15.473 9.918 -34.598 1.00 52.41 102 ALA A C 1
ATOM 791 O O . ALA A 1 102 ? 16.249 10.170 -35.519 1.00 52.41 102 ALA A O 1
ATOM 792 N N . LEU A 1 103 ? 15.474 10.631 -33.465 1.00 52.06 103 LEU A N 1
ATOM 793 C CA . LEU A 1 103 ? 16.386 11.749 -33.225 1.00 52.06 103 LEU A CA 1
ATOM 794 C C . LEU A 1 103 ? 17.854 11.293 -33.226 1.00 52.06 103 LEU A C 1
ATOM 796 O O . LEU A 1 103 ? 18.699 11.944 -33.835 1.00 52.06 103 LEU A O 1
ATOM 800 N N . THR A 1 104 ? 18.168 10.153 -32.605 1.00 55.28 104 THR A N 1
ATOM 801 C CA . THR A 1 104 ? 19.534 9.609 -32.611 1.00 55.28 104 THR A CA 1
ATOM 802 C C . THR A 1 104 ? 19.995 9.174 -33.996 1.00 55.28 104 THR A C 1
ATOM 804 O O . THR A 1 104 ? 21.149 9.419 -34.340 1.00 55.28 104 THR A O 1
ATOM 807 N N . SER A 1 105 ? 19.104 8.617 -34.819 1.00 57.69 105 SER A N 1
ATOM 808 C CA . SER A 1 105 ? 19.403 8.275 -36.213 1.00 57.69 105 SER A CA 1
ATOM 809 C C . SER A 1 105 ? 19.704 9.521 -37.055 1.00 57.69 105 SER A C 1
ATOM 811 O O . SER A 1 105 ? 20.633 9.503 -37.858 1.00 57.69 105 SER A O 1
ATOM 813 N N . VAL A 1 106 ? 18.986 10.628 -36.829 1.00 55.59 106 VAL A N 1
ATOM 814 C CA . VAL A 1 106 ? 19.236 11.916 -37.506 1.00 55.59 106 VAL A CA 1
ATOM 815 C C . VAL A 1 106 ? 20.576 12.528 -37.082 1.00 55.59 106 VAL A C 1
ATOM 817 O O . VAL A 1 106 ? 21.339 12.984 -37.930 1.00 55.59 106 VAL A O 1
ATOM 820 N N . VAL A 1 107 ? 20.910 12.508 -35.787 1.00 54.34 107 VAL A N 1
ATOM 821 C CA . VAL A 1 107 ? 22.195 13.045 -35.301 1.00 54.34 107 VAL A CA 1
ATOM 822 C C . VAL A 1 107 ? 23.372 12.179 -35.767 1.00 54.34 107 VAL A C 1
ATOM 824 O O . VAL A 1 107 ? 24.413 12.721 -36.129 1.00 54.34 107 VAL A O 1
ATOM 827 N N . GLN A 1 108 ? 23.214 10.852 -35.829 1.00 57.88 108 GLN A N 1
ATOM 828 C CA . GLN A 1 108 ? 24.229 9.957 -36.402 1.00 57.88 108 GLN A CA 1
ATOM 829 C C . GLN A 1 108 ? 24.463 10.208 -37.897 1.00 57.88 108 GLN A C 1
ATOM 831 O O . GLN A 1 108 ? 25.603 10.109 -38.344 1.00 57.88 108 GLN A O 1
ATOM 836 N N . ALA A 1 109 ? 23.421 10.571 -38.652 1.00 60.12 109 ALA A N 1
ATOM 837 C CA . ALA A 1 109 ? 23.552 10.930 -40.064 1.00 60.12 109 ALA A CA 1
ATOM 838 C C . ALA A 1 109 ? 24.297 12.263 -40.285 1.00 60.12 109 ALA A C 1
ATOM 840 O O . ALA A 1 109 ? 24.927 12.439 -41.324 1.00 60.12 109 ALA A O 1
ATOM 841 N N . LEU A 1 110 ? 24.243 13.190 -39.321 1.00 60.72 110 LEU A N 1
ATOM 842 C CA . LEU A 1 110 ? 24.863 14.520 -39.418 1.00 60.72 110 LEU A CA 1
ATOM 843 C C . LEU A 1 110 ? 26.268 14.596 -38.795 1.00 60.72 110 LEU A C 1
ATOM 845 O O . LEU A 1 110 ? 27.098 15.376 -39.254 1.00 60.72 110 LEU A O 1
ATOM 849 N N . ALA A 1 111 ? 26.546 13.813 -37.751 1.00 63.75 111 ALA A N 1
ATOM 850 C CA . ALA A 1 111 ? 27.838 13.773 -37.068 1.00 63.75 111 ALA A CA 1
ATOM 851 C C . ALA A 1 111 ? 28.057 12.382 -36.433 1.00 63.75 111 ALA A C 1
ATOM 853 O O . ALA A 1 111 ? 27.595 12.147 -35.312 1.00 63.75 111 ALA A O 1
ATOM 854 N N . PRO A 1 112 ? 28.770 11.456 -37.102 1.00 62.50 112 PRO A N 1
ATOM 855 C CA . PRO A 1 112 ? 28.831 10.043 -36.706 1.00 62.50 112 PRO A CA 1
ATOM 856 C C . PRO A 1 112 ? 29.373 9.813 -35.285 1.00 62.50 112 PRO A C 1
ATOM 858 O O . PRO A 1 112 ? 28.781 9.072 -34.495 1.00 62.50 112 PRO A O 1
ATOM 861 N N . ASP A 1 113 ? 30.456 10.505 -34.921 1.00 57.28 113 ASP A N 1
ATOM 862 C CA . ASP A 1 113 ? 31.143 10.307 -33.637 1.00 57.28 113 ASP A CA 1
ATOM 863 C C . ASP A 1 113 ? 30.457 11.029 -32.466 1.00 57.28 113 ASP A C 1
ATOM 865 O O . ASP A 1 113 ? 30.389 10.509 -31.347 1.00 57.28 113 ASP A O 1
ATOM 869 N N . ALA A 1 114 ? 29.893 12.215 -32.718 1.00 55.66 114 ALA A N 1
ATOM 870 C CA . ALA A 1 114 ? 29.143 12.981 -31.720 1.00 55.66 114 ALA A CA 1
ATOM 871 C C . ALA A 1 114 ? 27.735 12.399 -31.492 1.00 55.66 114 ALA A C 1
ATOM 873 O O . ALA A 1 114 ? 27.267 12.322 -30.353 1.00 55.66 114 ALA A O 1
ATOM 874 N N . GLY A 1 115 ? 27.086 11.913 -32.555 1.00 54.28 115 GLY A N 1
ATOM 875 C CA . GLY A 1 115 ? 25.769 11.280 -32.508 1.00 54.28 115 GLY A CA 1
ATOM 876 C C . GLY A 1 115 ? 25.755 9.951 -31.765 1.00 54.28 115 GLY A C 1
ATOM 877 O O . GLY A 1 115 ? 24.787 9.658 -31.061 1.00 54.28 115 GLY A O 1
ATOM 878 N N . ARG A 1 116 ? 26.853 9.184 -31.818 1.00 54.22 116 ARG A N 1
ATOM 879 C CA . ARG A 1 116 ? 27.026 7.964 -31.012 1.00 54.22 116 ARG A CA 1
ATOM 880 C C . ARG A 1 116 ? 26.996 8.232 -29.509 1.00 54.22 116 ARG A C 1
ATOM 882 O O . ARG A 1 116 ? 26.257 7.567 -28.787 1.00 54.22 116 ARG A O 1
ATOM 889 N N . ARG A 1 117 ? 27.757 9.222 -29.027 1.00 54.00 117 ARG A N 1
ATOM 890 C CA . ARG A 1 117 ? 27.810 9.560 -27.590 1.00 54.00 117 ARG A CA 1
ATOM 891 C C . ARG A 1 117 ? 26.516 10.216 -27.108 1.00 54.00 117 ARG A C 1
ATOM 893 O O . ARG A 1 117 ? 26.037 9.893 -26.022 1.00 54.00 117 ARG A O 1
ATOM 900 N N . ALA A 1 118 ? 25.924 11.083 -27.931 1.00 53.72 118 ALA A N 1
ATOM 901 C CA . ALA A 1 118 ? 24.641 11.712 -27.631 1.00 53.72 118 ALA A CA 1
ATOM 902 C C . ALA A 1 118 ? 23.502 10.681 -27.545 1.00 53.72 118 ALA A C 1
ATOM 904 O O . ALA A 1 118 ? 22.663 10.770 -26.649 1.00 53.72 118 ALA A O 1
ATOM 905 N N . GLY A 1 119 ? 23.498 9.662 -28.412 1.00 54.16 119 GLY A N 1
ATOM 906 C CA . GLY A 1 119 ? 22.428 8.666 -28.440 1.00 54.16 119 GLY A CA 1
ATOM 907 C C . GLY A 1 119 ? 22.351 7.770 -27.208 1.00 54.16 119 GLY A C 1
ATOM 908 O O . GLY A 1 119 ? 21.254 7.510 -26.714 1.00 54.16 119 GLY A O 1
ATOM 909 N N . VAL A 1 120 ? 23.496 7.385 -26.638 1.00 54.75 120 VAL A N 1
ATOM 910 C CA . VAL A 1 120 ? 23.534 6.624 -25.377 1.00 54.75 120 VAL A CA 1
ATOM 911 C C . VAL A 1 120 ? 22.956 7.447 -24.221 1.00 54.75 120 VAL A C 1
ATOM 913 O O . VAL A 1 120 ? 22.139 6.939 -23.451 1.00 54.75 120 VAL A O 1
ATOM 916 N N . GLY A 1 121 ? 23.330 8.728 -24.123 1.00 53.50 121 GLY A N 1
ATOM 917 C CA . GLY A 1 121 ? 22.801 9.632 -23.098 1.00 53.50 121 GLY A CA 1
ATOM 918 C C . GLY A 1 121 ? 21.287 9.811 -23.211 1.00 53.50 121 GLY A C 1
ATOM 919 O O . GLY A 1 121 ? 20.572 9.688 -22.221 1.00 53.50 121 GLY A O 1
ATOM 920 N N . ILE A 1 122 ? 20.790 10.004 -24.433 1.00 57.12 122 ILE A N 1
ATOM 921 C CA . ILE A 1 122 ? 19.367 10.197 -24.723 1.00 57.12 122 ILE A CA 1
ATOM 922 C C . ILE A 1 122 ? 18.533 8.965 -24.335 1.00 57.12 122 ILE A C 1
ATOM 924 O O . ILE A 1 122 ? 17.521 9.105 -23.646 1.00 57.12 122 ILE A O 1
ATOM 928 N N . VAL A 1 123 ? 18.960 7.759 -24.726 1.00 55.56 123 VAL A N 1
ATOM 929 C CA . VAL A 1 123 ? 18.246 6.513 -24.389 1.00 55.56 123 VAL A CA 1
ATOM 930 C C . VAL A 1 123 ? 18.252 6.273 -22.879 1.00 55.56 123 VAL A C 1
ATOM 932 O O . VAL A 1 123 ? 17.208 5.959 -22.302 1.00 55.56 123 VAL A O 1
ATOM 935 N N . ALA A 1 124 ? 19.392 6.484 -22.213 1.00 55.41 124 ALA A N 1
ATOM 936 C CA . ALA A 1 124 ? 19.484 6.360 -20.761 1.00 55.41 124 ALA A CA 1
ATOM 937 C C . ALA A 1 124 ? 18.539 7.345 -20.045 1.00 55.41 124 ALA A C 1
ATOM 939 O O . ALA A 1 124 ? 17.798 6.944 -19.144 1.00 55.41 124 ALA A O 1
ATOM 940 N N . SER A 1 125 ? 18.498 8.612 -20.471 1.00 55.56 125 SER A N 1
ATOM 941 C CA . SER A 1 125 ? 17.587 9.623 -19.920 1.00 55.56 125 SER A CA 1
ATOM 942 C C . SER A 1 125 ? 16.112 9.291 -20.162 1.00 55.56 125 SER A C 1
ATOM 944 O O . SER A 1 125 ? 15.289 9.526 -19.279 1.00 55.56 125 SER A O 1
ATOM 946 N N . ALA A 1 126 ? 15.769 8.706 -21.312 1.00 56.53 126 ALA A N 1
ATOM 947 C CA . ALA A 1 126 ? 14.405 8.289 -21.640 1.00 56.53 126 ALA A CA 1
ATOM 948 C C . ALA A 1 126 ? 13.891 7.194 -20.705 1.00 56.53 126 ALA A C 1
ATOM 950 O O . ALA A 1 126 ? 12.780 7.281 -20.180 1.00 56.53 126 ALA A O 1
ATOM 951 N N . VAL A 1 127 ? 14.720 6.171 -20.478 1.00 58.09 127 VAL A N 1
ATOM 952 C CA . VAL A 1 127 ? 14.397 5.045 -19.598 1.00 58.09 127 VAL A CA 1
ATOM 953 C C . VAL A 1 127 ? 14.219 5.543 -18.166 1.00 58.09 127 VAL A C 1
ATOM 955 O O . VAL A 1 127 ? 13.202 5.252 -17.533 1.00 58.09 127 VAL A O 1
ATOM 958 N N . TRP A 1 128 ? 15.148 6.368 -17.673 1.00 54.69 128 TRP A N 1
ATOM 959 C CA . TRP A 1 128 ? 15.036 6.973 -16.344 1.00 54.69 128 TRP A CA 1
ATOM 960 C C . TRP A 1 128 ? 13.818 7.891 -16.212 1.00 54.69 128 TRP A C 1
ATOM 962 O O . TRP A 1 128 ? 13.099 7.810 -15.214 1.00 54.69 128 TRP A O 1
ATOM 972 N N . GLY A 1 129 ? 13.536 8.713 -17.226 1.00 56.19 129 GLY A N 1
ATOM 973 C CA . GLY A 1 129 ? 12.359 9.579 -17.274 1.00 56.19 129 GLY A CA 1
ATOM 974 C C . GLY A 1 129 ? 11.051 8.785 -17.249 1.00 56.19 129 GLY A C 1
ATOM 975 O O . GLY A 1 129 ? 10.162 9.090 -16.456 1.00 56.19 129 GLY A O 1
ATOM 976 N N . GLY A 1 130 ? 10.952 7.712 -18.038 1.00 56.12 130 GLY A N 1
ATOM 977 C CA . GLY A 1 130 ? 9.791 6.820 -18.058 1.00 56.12 130 GLY A CA 1
ATOM 978 C C . GLY A 1 130 ? 9.550 6.134 -16.711 1.00 56.12 130 GLY A C 1
ATOM 979 O O . GLY A 1 130 ? 8.422 6.129 -16.211 1.00 56.12 130 GLY A O 1
ATOM 980 N N . ILE A 1 131 ? 10.610 5.628 -16.069 1.00 58.38 131 ILE A N 1
ATOM 981 C CA . ILE A 1 131 ? 10.533 5.049 -14.718 1.00 58.38 131 ILE A CA 1
ATOM 982 C C . ILE A 1 131 ? 10.079 6.108 -13.707 1.00 58.38 131 ILE A C 1
ATOM 984 O O . ILE A 1 131 ? 9.170 5.848 -12.916 1.00 58.38 131 ILE A O 1
ATOM 988 N N . ALA A 1 132 ? 10.660 7.310 -13.743 1.00 56.28 132 ALA A N 1
ATOM 989 C CA . ALA A 1 132 ? 10.302 8.400 -12.840 1.00 56.28 132 ALA A CA 1
ATOM 990 C C . ALA A 1 132 ? 8.827 8.805 -12.989 1.00 56.28 132 ALA A C 1
ATOM 992 O O . ALA A 1 132 ? 8.126 8.949 -11.984 1.00 56.28 132 ALA A O 1
ATOM 993 N N . VAL A 1 133 ? 8.325 8.906 -14.224 1.00 59.00 133 VAL A N 1
ATOM 994 C CA . VAL A 1 133 ? 6.910 9.182 -14.514 1.00 59.00 133 VAL A CA 1
ATOM 995 C C . VAL A 1 133 ? 6.016 8.056 -14.000 1.00 59.00 133 VAL A C 1
ATOM 997 O O . VAL A 1 133 ? 5.006 8.340 -13.356 1.00 59.00 133 VAL A O 1
ATOM 1000 N N . CYS A 1 134 ? 6.394 6.789 -14.195 1.00 58.81 134 CYS A N 1
ATOM 1001 C CA . CYS A 1 134 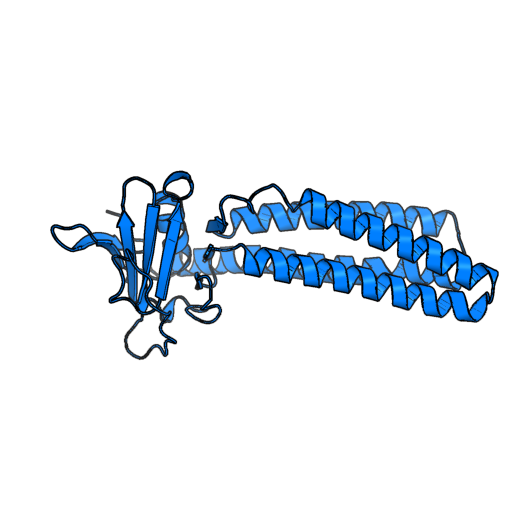? 5.650 5.646 -13.657 1.00 58.81 134 C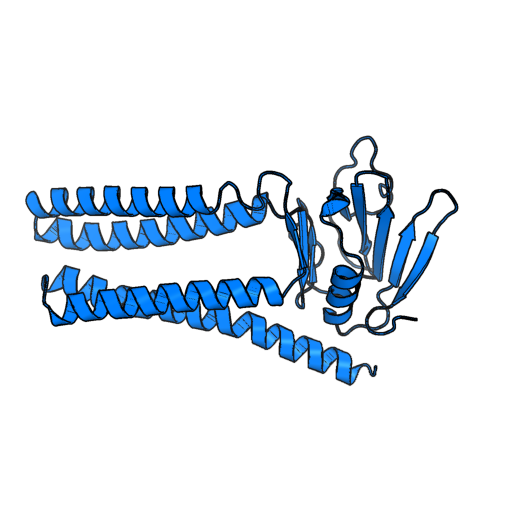YS A CA 1
ATOM 1002 C C . CYS A 1 134 ? 5.562 5.706 -12.128 1.00 58.81 134 CYS A C 1
ATOM 1004 O O . CYS A 1 134 ? 4.472 5.606 -11.561 1.00 58.81 134 CYS A O 1
ATOM 1006 N N . VAL A 1 135 ? 6.696 5.902 -11.450 1.00 60.81 135 VAL A 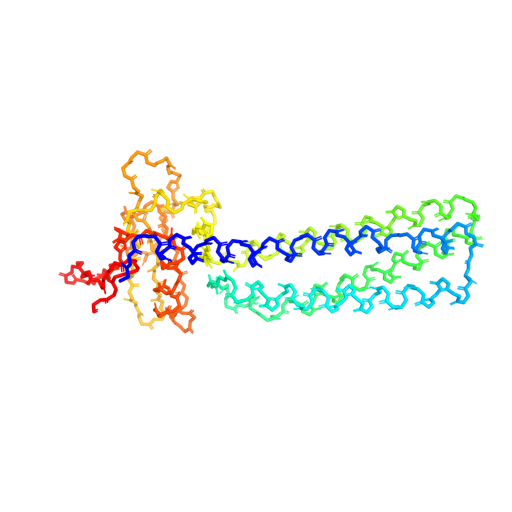N 1
ATOM 1007 C CA . VAL A 1 135 ? 6.764 6.001 -9.985 1.00 60.81 135 VAL A CA 1
ATOM 1008 C C . VAL A 1 135 ? 5.923 7.176 -9.492 1.00 60.81 135 VAL A C 1
ATOM 1010 O O . VAL A 1 135 ? 5.107 7.007 -8.584 1.00 60.81 135 VAL A O 1
ATOM 1013 N N . PHE A 1 136 ? 6.059 8.348 -10.117 1.00 63.50 136 PHE A N 1
ATOM 1014 C CA . PHE A 1 136 ? 5.279 9.537 -9.786 1.00 63.50 136 PHE A CA 1
ATOM 1015 C C . PHE A 1 136 ? 3.777 9.319 -9.999 1.00 63.50 136 PHE A C 1
ATOM 1017 O O . PHE A 1 136 ? 2.963 9.701 -9.154 1.00 63.50 136 PHE A O 1
ATOM 1024 N N . TYR A 1 137 ? 3.395 8.655 -11.088 1.00 64.94 137 TYR A N 1
ATOM 1025 C CA . TYR A 1 137 ? 2.008 8.336 -11.394 1.00 64.94 137 TYR A CA 1
ATOM 1026 C C . TYR A 1 137 ? 1.412 7.380 -10.360 1.00 64.94 137 TYR A C 1
ATOM 1028 O O . TYR A 1 137 ? 0.427 7.732 -9.707 1.00 64.94 137 TYR A O 1
ATOM 1036 N N . PHE A 1 138 ? 2.040 6.216 -10.136 1.00 64.69 138 PHE A N 1
ATOM 1037 C CA . PHE A 1 138 ? 1.606 5.247 -9.122 1.00 64.69 138 PHE A CA 1
ATOM 1038 C C . PHE A 1 138 ? 1.488 5.894 -7.746 1.00 64.69 138 PHE A C 1
ATOM 1040 O O . PHE A 1 138 ? 0.538 5.633 -7.001 1.00 64.69 138 PHE A O 1
ATOM 1047 N N . HIS A 1 139 ? 2.414 6.797 -7.439 1.00 64.50 139 HIS A N 1
ATOM 1048 C CA . HIS A 1 139 ? 2.388 7.570 -6.218 1.00 64.50 139 HIS A CA 1
ATOM 1049 C C . HIS A 1 139 ? 1.146 8.478 -6.115 1.00 64.50 139 HIS A C 1
ATOM 1051 O O . HIS A 1 139 ? 0.512 8.553 -5.064 1.00 64.50 139 HIS A O 1
ATOM 1057 N N . ARG A 1 140 ? 0.756 9.157 -7.197 1.00 68.50 140 ARG A N 1
ATOM 1058 C CA . ARG A 1 140 ? -0.402 10.069 -7.214 1.00 68.50 140 ARG A CA 1
ATOM 1059 C C . ARG A 1 140 ? -1.752 9.356 -7.149 1.00 68.50 140 ARG A C 1
ATOM 1061 O O . ARG A 1 140 ? -2.723 9.950 -6.668 1.00 68.50 140 ARG A O 1
ATOM 1068 N N . ILE A 1 141 ? -1.832 8.125 -7.646 1.00 74.94 141 ILE A N 1
ATOM 1069 C CA . ILE A 1 141 ? -3.105 7.404 -7.780 1.00 74.94 141 ILE A CA 1
ATOM 1070 C C . ILE A 1 141 ? -3.435 6.487 -6.604 1.00 74.94 141 ILE A C 1
ATOM 1072 O O . ILE A 1 141 ? -4.605 6.133 -6.428 1.00 74.94 141 ILE A O 1
ATOM 1076 N N . THR A 1 142 ? -2.427 6.126 -5.809 1.00 77.81 142 THR A N 1
ATOM 1077 C CA . THR A 1 142 ? -2.583 5.265 -4.637 1.00 77.81 142 THR A CA 1
ATOM 1078 C C . THR A 1 142 ? -3.281 6.045 -3.524 1.00 77.81 142 THR A C 1
ATOM 1080 O O . THR A 1 142 ? -2.804 7.090 -3.081 1.00 77.81 142 THR A O 1
ATOM 1083 N N . LEU A 1 143 ? -4.446 5.559 -3.094 1.00 86.00 143 LEU A N 1
ATOM 1084 C CA . LEU A 1 143 ? -5.192 6.105 -1.958 1.00 86.00 143 LEU A CA 1
ATOM 1085 C C . LEU A 1 143 ? -4.676 5.515 -0.647 1.00 86.00 143 LEU A C 1
ATOM 1087 O O . LEU A 1 143 ? -4.403 6.253 0.299 1.00 86.00 143 LEU A O 1
ATOM 1091 N N . PHE A 1 144 ? -4.517 4.195 -0.640 1.00 87.69 144 PHE A N 1
ATOM 1092 C CA . PHE A 1 144 ? -4.065 3.404 0.492 1.00 87.69 144 PHE A CA 1
ATOM 1093 C C . PHE A 1 144 ? -3.138 2.299 -0.006 1.00 87.69 144 PHE A C 1
ATOM 1095 O O . PHE A 1 144 ? -3.397 1.683 -1.046 1.00 87.69 144 PHE A O 1
ATOM 1102 N N . TYR A 1 145 ? -2.068 2.044 0.733 1.00 85.56 145 TYR A N 1
ATOM 1103 C CA . TYR A 1 145 ? -1.188 0.912 0.498 1.00 85.56 145 TYR A CA 1
ATOM 1104 C C . TYR A 1 145 ? -0.683 0.363 1.824 1.00 85.56 145 TYR A C 1
ATOM 1106 O O . TYR A 1 145 ? -0.151 1.116 2.632 1.00 85.56 145 TYR A O 1
ATOM 1114 N N . GLY A 1 146 ? -0.828 -0.941 2.028 1.00 85.25 146 GLY A N 1
ATOM 1115 C CA . GLY A 1 146 ? -0.294 -1.633 3.191 1.00 85.25 146 GLY A CA 1
ATOM 1116 C C . GLY A 1 146 ? 0.526 -2.850 2.790 1.00 85.25 146 GLY A C 1
ATOM 1117 O O . GLY A 1 146 ? 0.144 -3.592 1.882 1.00 85.25 146 GLY A O 1
ATOM 1118 N N . ASN A 1 147 ? 1.668 -3.044 3.444 1.00 83.38 147 ASN A N 1
ATOM 1119 C CA . ASN A 1 147 ? 2.569 -4.164 3.192 1.00 83.38 147 ASN A CA 1
ATOM 1120 C C . ASN A 1 147 ? 3.431 -4.494 4.426 1.00 83.38 147 ASN A C 1
ATOM 1122 O O . ASN A 1 147 ? 3.279 -3.905 5.488 1.00 83.38 147 ASN A O 1
ATOM 1126 N N . ALA A 1 148 ? 4.397 -5.400 4.271 1.00 78.94 148 ALA A N 1
ATOM 1127 C CA . ALA A 1 148 ? 5.363 -5.759 5.318 1.00 78.94 148 ALA A CA 1
ATOM 1128 C C . ALA A 1 148 ? 6.240 -4.596 5.848 1.00 78.94 148 ALA A C 1
ATOM 1130 O O . ALA A 1 148 ? 6.900 -4.737 6.874 1.00 78.94 148 ALA A O 1
ATOM 1131 N N . VAL A 1 149 ? 6.288 -3.446 5.171 1.00 79.12 149 VAL A N 1
ATOM 1132 C CA . VAL A 1 149 ? 7.038 -2.271 5.645 1.00 79.12 149 VAL A CA 1
ATOM 1133 C C . VAL A 1 149 ? 6.153 -1.428 6.562 1.00 79.12 149 VAL A C 1
ATOM 1135 O O . VAL A 1 149 ? 6.561 -1.103 7.674 1.00 79.12 149 VAL A O 1
ATOM 1138 N N . GLY A 1 150 ? 4.921 -1.152 6.134 1.00 83.62 150 GLY A N 1
ATOM 1139 C CA . GLY A 1 150 ? 3.968 -0.378 6.918 1.00 83.62 150 GLY A CA 1
ATOM 1140 C C . GLY A 1 150 ? 2.738 0.028 6.116 1.00 83.62 150 GLY A C 1
ATOM 1141 O O . GLY A 1 150 ? 2.340 -0.657 5.168 1.00 83.62 150 GLY A O 1
ATOM 1142 N N . LEU A 1 151 ? 2.154 1.164 6.494 1.00 86.75 151 LEU A N 1
ATOM 1143 C CA . LEU A 1 151 ? 0.976 1.747 5.861 1.00 86.75 151 LEU A CA 1
ATOM 1144 C C . LEU A 1 151 ? 1.324 3.088 5.211 1.00 86.75 151 LEU A C 1
ATOM 1146 O O . LEU A 1 151 ? 2.018 3.933 5.771 1.00 86.75 151 LEU A O 1
ATOM 1150 N N . THR A 1 152 ? 0.820 3.307 4.004 1.00 83.12 152 THR A N 1
ATOM 1151 C CA . THR A 1 152 ? 0.984 4.552 3.256 1.00 83.12 152 THR A CA 1
ATOM 1152 C C . THR A 1 152 ? -0.379 5.093 2.865 1.00 83.12 152 THR A C 1
ATOM 1154 O O . THR A 1 152 ? -1.185 4.402 2.237 1.00 83.12 152 THR A O 1
ATOM 1157 N N . PHE A 1 153 ? -0.605 6.361 3.194 1.00 82.19 153 PHE A N 1
ATOM 1158 C CA . PHE A 1 153 ? -1.827 7.082 2.879 1.00 82.19 153 PHE A CA 1
ATOM 1159 C C . PHE A 1 153 ? -1.542 8.173 1.857 1.00 82.19 153 PHE A C 1
ATOM 1161 O O . PHE A 1 153 ? -0.449 8.741 1.772 1.00 82.19 153 PHE A O 1
ATOM 1168 N N . ARG A 1 154 ? -2.555 8.501 1.061 1.00 75.38 154 ARG A N 1
ATOM 1169 C CA . ARG A 1 154 ? -2.480 9.638 0.147 1.00 75.38 154 ARG A CA 1
ATOM 1170 C C . ARG A 1 154 ? -2.178 10.926 0.920 1.00 75.38 154 ARG A C 1
ATOM 1172 O O . ARG A 1 154 ? -2.843 11.216 1.899 1.00 75.38 154 ARG A O 1
ATOM 1179 N N . ARG A 1 155 ? -1.250 11.744 0.410 1.00 65.75 155 ARG A N 1
ATOM 1180 C CA . ARG A 1 155 ? -0.766 13.024 0.986 1.00 65.75 155 ARG A CA 1
ATOM 1181 C C . ARG A 1 155 ? 0.068 12.929 2.263 1.00 65.75 155 ARG A C 1
ATOM 1183 O O . ARG A 1 155 ? 0.876 13.825 2.438 1.00 65.75 155 ARG A O 1
ATOM 1190 N N . ASN A 1 156 ? -0.023 11.865 3.057 1.00 66.12 156 ASN A N 1
ATOM 1191 C CA . ASN A 1 156 ? 0.936 11.625 4.133 1.00 66.12 156 ASN A CA 1
ATOM 1192 C C . ASN A 1 156 ? 1.781 10.379 3.825 1.00 66.12 156 ASN A C 1
ATOM 1194 O O . ASN A 1 156 ? 1.495 9.259 4.250 1.00 66.12 156 ASN A O 1
ATOM 1198 N N . LYS A 1 157 ? 2.812 10.593 2.995 1.00 55.22 157 LYS A N 1
ATOM 1199 C CA . LYS A 1 157 ? 3.682 9.524 2.469 1.00 55.22 157 LYS A CA 1
ATOM 1200 C C . LYS A 1 157 ? 4.603 8.929 3.528 1.00 55.22 157 LYS A C 1
ATOM 1202 O O . LYS A 1 157 ? 5.078 7.809 3.364 1.00 55.22 157 LYS A O 1
ATOM 1207 N N . HIS A 1 158 ? 4.899 9.714 4.556 1.00 54.84 158 HIS A N 1
ATOM 1208 C CA . HIS A 1 158 ? 5.835 9.354 5.612 1.00 54.84 158 HIS A CA 1
ATOM 1209 C C . HIS A 1 158 ? 5.133 8.686 6.785 1.00 54.84 158 HIS A C 1
ATOM 1211 O O . HIS A 1 158 ? 5.812 8.212 7.687 1.00 54.84 158 HIS A O 1
ATOM 1217 N N . PHE A 1 159 ? 3.797 8.617 6.743 1.00 51.97 159 PHE A N 1
ATOM 1218 C CA . PHE A 1 159 ? 3.030 8.475 7.958 1.00 51.97 159 PHE A CA 1
ATOM 1219 C C . PHE A 1 159 ? 3.348 7.233 8.765 1.00 51.97 159 PHE A C 1
ATOM 1221 O O . PHE A 1 159 ? 3.454 7.333 9.972 1.00 51.97 159 PHE A O 1
ATOM 1228 N N . MET A 1 160 ? 3.519 6.077 8.130 1.00 59.12 160 MET A N 1
ATOM 1229 C CA . MET A 1 160 ? 3.794 4.846 8.865 1.00 59.12 160 MET A CA 1
ATOM 1230 C C . MET A 1 160 ? 4.673 3.934 8.013 1.00 59.12 160 MET A C 1
ATOM 1232 O O . MET A 1 160 ? 4.256 2.860 7.583 1.00 59.12 160 MET A O 1
ATOM 1236 N N . GLN A 1 161 ? 5.915 4.354 7.745 1.00 62.47 161 GLN A N 1
ATOM 1237 C CA . GLN A 1 161 ? 6.922 3.455 7.154 1.00 62.47 161 GLN A CA 1
ATOM 1238 C C . GLN A 1 161 ? 7.329 2.322 8.106 1.00 62.47 161 GLN A C 1
ATOM 1240 O O . GLN A 1 161 ? 8.058 1.417 7.704 1.00 62.47 161 GLN A O 1
ATOM 1245 N N . LYS A 1 162 ? 6.880 2.378 9.363 1.00 79.94 162 LYS A N 1
ATOM 1246 C CA . LYS A 1 162 ? 7.116 1.360 10.372 1.00 79.94 162 LYS A CA 1
ATOM 1247 C C . LYS A 1 162 ? 5.796 1.007 11.027 1.00 79.94 162 LYS A C 1
ATOM 1249 O O . LYS A 1 162 ? 5.055 1.864 11.490 1.00 79.94 162 LYS A O 1
ATOM 1254 N N . TRP A 1 163 ? 5.547 -0.287 11.139 1.00 86.56 163 TRP A N 1
ATOM 1255 C CA . TRP A 1 163 ? 4.411 -0.804 11.891 1.00 86.56 163 TRP A CA 1
ATOM 1256 C C . TRP A 1 163 ? 4.420 -0.409 13.374 1.00 86.56 163 TRP A C 1
ATOM 1258 O O . TRP A 1 163 ? 3.378 -0.459 14.011 1.00 86.56 163 TRP A O 1
ATOM 1268 N N . GLN A 1 164 ? 5.578 -0.052 13.940 1.00 86.88 164 GLN A N 1
ATOM 1269 C CA . GLN A 1 164 ? 5.739 0.331 15.354 1.00 86.88 164 GLN A CA 1
ATOM 1270 C C . GLN A 1 164 ? 4.973 1.603 15.719 1.00 86.88 164 GLN A C 1
ATOM 1272 O O . GLN A 1 164 ? 4.598 1.779 16.871 1.00 86.88 164 GLN A O 1
ATOM 1277 N N . ASP A 1 165 ? 4.712 2.450 14.729 1.00 88.00 165 ASP A N 1
ATOM 1278 C CA . ASP A 1 165 ? 4.060 3.731 14.941 1.00 88.00 165 ASP A CA 1
ATOM 1279 C C . ASP A 1 165 ? 2.521 3.601 14.880 1.00 88.00 165 ASP A C 1
ATOM 1281 O O . ASP A 1 165 ? 1.809 4.575 15.106 1.00 88.00 165 ASP A O 1
ATOM 1285 N N . VAL A 1 166 ? 1.982 2.406 14.590 1.00 89.94 166 VAL A N 1
ATOM 1286 C CA . VAL A 1 166 ? 0.540 2.132 14.459 1.00 89.94 166 VAL A CA 1
ATOM 1287 C C . VAL A 1 166 ? 0.020 1.484 15.744 1.00 89.94 166 VAL A C 1
ATOM 1289 O O . VAL A 1 166 ? 0.403 0.360 16.056 1.00 89.94 166 VAL A O 1
ATOM 1292 N N . ALA A 1 167 ? -0.914 2.128 16.449 1.00 91.19 167 ALA A N 1
ATOM 1293 C CA . ALA A 1 167 ? -1.649 1.481 17.545 1.00 91.19 167 ALA A CA 1
ATOM 1294 C C . ALA A 1 167 ? -2.948 0.826 17.063 1.00 91.19 167 ALA A C 1
ATOM 1296 O O . ALA A 1 167 ? -3.298 -0.278 17.479 1.00 91.19 167 ALA A O 1
ATOM 1297 N N . GLN A 1 168 ? -3.670 1.506 16.173 1.00 93.38 168 GLN A N 1
ATOM 1298 C CA . GLN A 1 168 ? -4.998 1.084 15.742 1.00 93.38 168 GLN A CA 1
ATOM 1299 C C . GLN A 1 168 ? -5.224 1.452 14.280 1.00 93.38 168 GLN A C 1
ATOM 1301 O O . GLN A 1 168 ? -4.822 2.524 13.824 1.00 93.38 168 GLN A O 1
ATOM 1306 N N . VAL A 1 169 ? -5.928 0.584 13.563 1.00 94.19 169 VAL A N 1
ATOM 1307 C CA . VAL A 1 169 ? -6.535 0.901 12.272 1.00 94.19 169 VAL A CA 1
ATOM 1308 C C . VAL A 1 169 ? -8.041 0.949 12.456 1.00 94.19 169 VAL A C 1
ATOM 1310 O O . VAL A 1 169 ? -8.640 0.001 12.958 1.00 94.19 169 VAL A O 1
ATOM 1313 N N . VAL A 1 170 ? -8.645 2.061 12.056 1.00 96.06 170 VAL A N 1
ATOM 1314 C CA . VAL A 1 170 ? -10.075 2.318 12.220 1.00 96.06 170 VAL A CA 1
ATOM 1315 C C . VAL A 1 170 ? -10.727 2.386 10.856 1.00 96.06 170 VAL A C 1
ATOM 1317 O O . VAL A 1 170 ? -10.228 3.074 9.968 1.00 96.06 170 VAL A O 1
ATOM 1320 N N . ILE A 1 171 ? -11.833 1.677 10.681 1.00 96.88 171 ILE A N 1
ATOM 1321 C CA . ILE A 1 171 ? -12.651 1.747 9.478 1.00 96.88 171 ILE A CA 1
ATOM 1322 C C . ILE A 1 171 ? -14.018 2.330 9.809 1.00 96.88 171 ILE A C 1
ATOM 1324 O O . ILE A 1 171 ? -14.580 2.027 10.852 1.00 96.88 171 ILE A O 1
ATOM 1328 N N . ALA A 1 172 ? -14.568 3.147 8.922 1.00 96.19 172 ALA A N 1
ATOM 1329 C CA . ALA A 1 172 ? -15.959 3.579 8.989 1.00 96.19 172 ALA A CA 1
ATOM 1330 C C . ALA A 1 172 ? -16.612 3.283 7.644 1.00 96.19 172 ALA A C 1
ATOM 1332 O O . ALA A 1 172 ? -16.163 3.783 6.607 1.00 96.19 172 ALA A O 1
ATOM 1333 N N . ARG A 1 173 ? -17.643 2.438 7.648 1.00 93.50 173 ARG A N 1
ATOM 1334 C CA . ARG A 1 17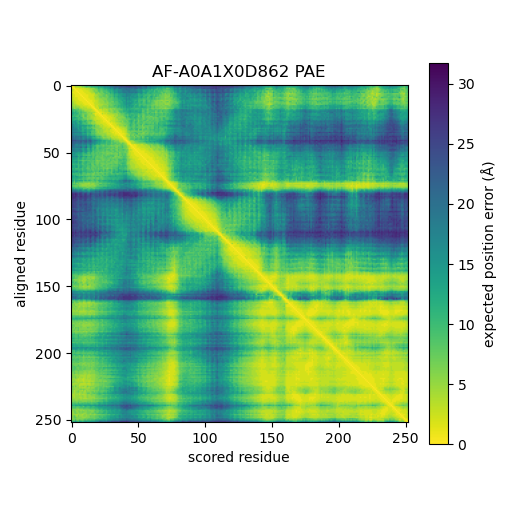3 ? -18.367 2.068 6.431 1.00 93.50 173 ARG A CA 1
ATOM 1335 C C . ARG A 1 173 ? -19.548 3.001 6.206 1.00 93.50 173 ARG A C 1
ATOM 1337 O O . ARG A 1 173 ? -20.292 3.329 7.122 1.00 93.50 173 ARG A O 1
ATOM 1344 N N . SER A 1 174 ? -19.718 3.385 4.954 1.00 89.12 174 SER A N 1
ATOM 1345 C CA . SER A 1 174 ? -20.883 4.064 4.401 1.00 89.12 174 SER A CA 1
ATOM 1346 C C . SER A 1 174 ? -21.345 3.278 3.167 1.00 89.12 174 SER A C 1
ATOM 1348 O O . SER A 1 174 ? -20.651 2.362 2.723 1.00 89.12 174 SER A O 1
ATOM 1350 N N . THR A 1 175 ? -22.498 3.627 2.601 1.00 87.25 175 THR A N 1
ATOM 1351 C CA . THR A 1 175 ? -23.113 2.913 1.471 1.00 87.25 175 THR A CA 1
ATOM 1352 C C . THR A 1 175 ? -22.161 2.779 0.278 1.00 87.25 175 THR A C 1
ATOM 1354 O O . THR A 1 175 ? -21.981 1.687 -0.249 1.00 87.25 175 THR A O 1
ATOM 1357 N N . ASP A 1 176 ? -21.478 3.869 -0.090 1.00 90.50 176 ASP A N 1
ATOM 1358 C CA . ASP A 1 176 ? -20.625 3.917 -1.289 1.00 90.50 176 ASP A CA 1
ATOM 1359 C C . ASP A 1 176 ? -19.127 3.993 -0.981 1.00 90.50 176 ASP A C 1
ATOM 1361 O O . ASP A 1 176 ? -18.277 3.882 -1.874 1.00 90.50 176 ASP A O 1
ATOM 1365 N N . THR A 1 177 ? -18.768 4.233 0.280 1.00 92.19 177 THR A N 1
ATOM 1366 C CA . THR A 1 177 ? -17.380 4.500 0.664 1.00 92.19 177 THR A CA 1
ATOM 1367 C C . THR A 1 177 ? -17.014 3.872 1.991 1.00 92.19 177 THR A C 1
ATOM 1369 O O . THR A 1 177 ? -17.852 3.667 2.861 1.00 92.19 177 THR A O 1
ATOM 1372 N N . VAL A 1 178 ? -15.726 3.599 2.145 1.00 94.31 178 VAL A N 1
ATOM 1373 C CA . VAL A 1 178 ? -15.126 3.211 3.414 1.00 94.31 178 VAL A CA 1
ATOM 1374 C C . VAL A 1 178 ? -14.041 4.223 3.732 1.00 94.31 178 VAL A C 1
ATOM 1376 O O . VAL A 1 178 ? -13.187 4.523 2.897 1.00 94.31 178 VAL A O 1
ATOM 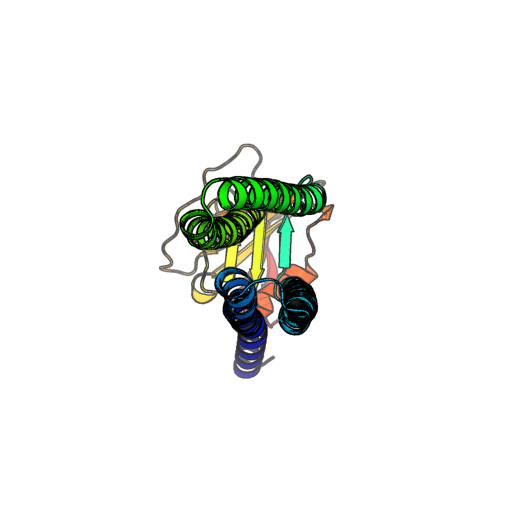1379 N N . GLU A 1 179 ? -14.078 4.786 4.928 1.00 94.81 179 GLU A N 1
ATOM 1380 C CA . GLU A 1 179 ? -12.958 5.545 5.466 1.00 94.81 179 GLU A CA 1
ATOM 1381 C C . GLU A 1 179 ? -12.044 4.610 6.232 1.00 94.81 179 GLU A C 1
ATOM 1383 O O . GLU A 1 179 ? -12.508 3.789 7.012 1.00 94.81 179 GLU A O 1
ATOM 1388 N N . ILE A 1 180 ? -10.746 4.736 5.990 1.00 94.19 180 ILE A N 1
ATOM 1389 C CA . ILE A 1 180 ? -9.695 4.011 6.694 1.00 94.19 180 ILE A CA 1
ATOM 1390 C C . ILE A 1 180 ? -8.837 5.064 7.374 1.00 94.19 180 ILE A C 1
ATOM 1392 O O . ILE A 1 180 ? -8.304 5.942 6.694 1.00 94.19 180 ILE A O 1
ATOM 1396 N N . ALA A 1 181 ? -8.683 4.973 8.685 1.00 92.88 181 ALA A N 1
ATOM 1397 C CA . ALA A 1 181 ? -7.856 5.853 9.487 1.00 92.88 181 ALA A CA 1
ATOM 1398 C C . ALA A 1 181 ? -6.890 5.069 10.373 1.00 92.88 181 ALA A C 1
ATOM 1400 O O . ALA A 1 181 ? -7.028 3.860 10.562 1.00 92.88 181 ALA A O 1
ATOM 1401 N N . VAL A 1 182 ? -5.889 5.769 10.898 1.00 91.38 182 VAL A N 1
ATOM 1402 C CA . VAL A 1 182 ? -4.894 5.203 11.809 1.00 91.38 182 VAL A CA 1
ATOM 1403 C C . VAL A 1 182 ? -4.816 6.049 13.066 1.00 91.38 182 VAL A C 1
ATOM 1405 O O . VAL A 1 182 ? -4.645 7.268 12.988 1.00 91.38 182 VAL A O 1
ATOM 1408 N N . ALA A 1 183 ? -4.890 5.383 14.217 1.00 91.38 183 ALA A N 1
ATOM 1409 C CA . ALA A 1 183 ? -4.454 5.957 15.478 1.00 91.38 183 ALA A CA 1
ATOM 1410 C C . ALA A 1 183 ? -2.951 5.681 15.642 1.00 91.38 183 ALA A C 1
ATOM 1412 O O . ALA A 1 183 ? -2.543 4.508 15.617 1.00 91.38 183 ALA A O 1
ATOM 1413 N N . PRO A 1 184 ? -2.121 6.725 15.783 1.00 89.75 184 PRO A N 1
ATOM 1414 C CA . PRO A 1 184 ? -0.703 6.539 16.035 1.00 89.75 184 PRO A CA 1
ATOM 1415 C C . PRO A 1 184 ? -0.456 5.921 17.414 1.00 89.75 184 PRO A C 1
ATOM 1417 O O . PRO A 1 184 ? -1.224 6.126 18.354 1.00 89.75 184 PRO A O 1
ATOM 1420 N N . ALA A 1 185 ? 0.638 5.177 17.532 1.00 88.88 185 ALA A N 1
ATOM 1421 C CA . ALA A 1 185 ? 1.163 4.728 18.808 1.00 88.88 185 ALA A CA 1
ATOM 1422 C C . ALA A 1 185 ? 1.625 5.926 19.660 1.00 88.88 185 ALA A C 1
ATOM 1424 O O . ALA A 1 185 ? 2.011 6.963 19.108 1.00 88.88 185 ALA A O 1
ATOM 1425 N N . PRO A 1 186 ? 1.609 5.805 21.000 1.00 86.12 186 PRO A N 1
ATOM 1426 C CA . PRO A 1 186 ? 2.110 6.855 21.881 1.00 86.12 186 PRO A CA 1
ATOM 1427 C C . PRO A 1 186 ? 3.535 7.284 21.499 1.00 86.12 186 PRO A C 1
ATOM 1429 O O . PRO A 1 186 ? 4.423 6.446 21.360 1.00 86.12 186 PRO A O 1
ATOM 1432 N N . GLY A 1 187 ? 3.750 8.591 21.324 1.00 83.88 187 GLY A N 1
ATOM 1433 C CA . GLY A 1 187 ? 5.054 9.163 20.965 1.00 83.88 187 GLY A CA 1
ATOM 1434 C C . GLY A 1 187 ? 5.394 9.163 19.469 1.00 83.88 187 GLY A C 1
ATOM 1435 O O . GLY A 1 187 ? 6.414 9.738 19.092 1.00 83.88 187 GLY A O 1
ATOM 1436 N N . ALA A 1 188 ? 4.557 8.584 18.602 1.00 85.38 188 ALA A N 1
ATOM 1437 C CA . ALA A 1 188 ? 4.756 8.695 17.161 1.00 85.38 188 ALA A CA 1
ATOM 1438 C C . ALA A 1 188 ? 4.480 10.132 16.685 1.00 85.38 188 ALA A C 1
ATOM 1440 O O . ALA A 1 188 ? 3.454 10.732 17.014 1.00 85.38 188 ALA A O 1
ATOM 1441 N N . VAL A 1 189 ? 5.402 10.687 15.894 1.00 81.25 189 VAL A N 1
ATOM 1442 C CA . VAL A 1 189 ? 5.275 12.037 15.329 1.00 81.25 189 VAL A CA 1
ATOM 1443 C C . VAL A 1 189 ? 4.497 11.971 14.024 1.00 81.25 189 VAL A C 1
ATOM 1445 O O . VAL A 1 189 ? 4.824 11.210 13.114 1.00 81.25 189 VAL A O 1
ATOM 1448 N N . VAL A 1 190 ? 3.455 12.793 13.944 1.00 80.06 190 VAL A N 1
ATOM 1449 C CA . VAL A 1 190 ? 2.403 12.672 12.946 1.00 80.06 190 VAL A CA 1
ATOM 1450 C C . VAL A 1 190 ? 2.037 14.023 12.357 1.00 80.06 190 VAL A C 1
ATOM 1452 O O . VAL A 1 190 ? 1.537 14.896 13.059 1.00 80.06 190 VAL A O 1
ATOM 1455 N N . GLU A 1 191 ? 2.181 14.165 11.042 1.00 82.50 191 GLU A N 1
ATOM 1456 C CA . GLU A 1 191 ? 1.579 15.290 10.325 1.00 82.50 191 GLU A CA 1
ATOM 1457 C C . GLU A 1 191 ? 0.086 15.017 10.071 1.00 82.50 191 GLU A C 1
ATOM 1459 O O . GLU A 1 191 ? -0.287 14.106 9.326 1.00 82.50 191 GLU A O 1
ATOM 1464 N N . ALA A 1 192 ? -0.797 15.789 10.703 1.00 83.56 192 ALA A N 1
ATOM 1465 C CA . ALA A 1 192 ? -2.233 15.611 10.531 1.00 83.56 192 ALA A CA 1
ATOM 1466 C C . ALA A 1 192 ? -2.683 16.005 9.114 1.00 83.56 192 ALA A C 1
ATOM 1468 O O . ALA A 1 192 ? -2.346 17.062 8.583 1.00 83.56 192 ALA A O 1
ATOM 1469 N N . MET A 1 193 ? -3.500 15.158 8.496 1.00 84.06 193 MET A N 1
ATOM 1470 C CA . MET A 1 193 ? -4.120 15.437 7.210 1.00 84.06 193 MET A CA 1
ATOM 1471 C C . MET A 1 193 ? -5.260 16.453 7.369 1.00 84.06 193 MET A C 1
ATOM 1473 O O . MET A 1 193 ? -6.041 16.351 8.320 1.00 84.06 193 MET A O 1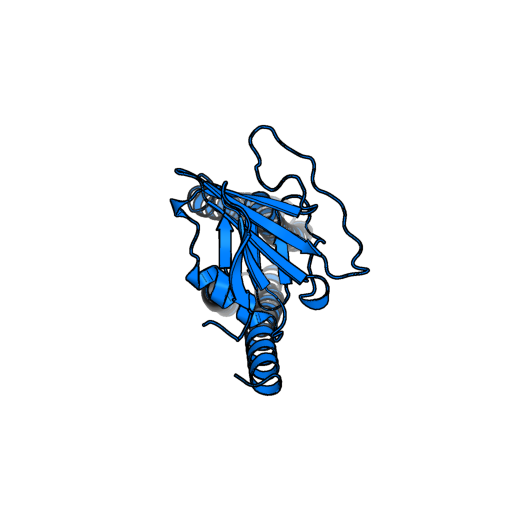
ATOM 1477 N N . PRO A 1 194 ? -5.447 17.370 6.401 1.00 84.06 194 PRO A N 1
ATOM 1478 C CA . PRO A 1 194 ? -6.535 18.344 6.439 1.00 84.06 194 PRO A CA 1
ATOM 1479 C C . PRO A 1 194 ? -7.898 17.653 6.361 1.00 84.06 194 PRO A C 1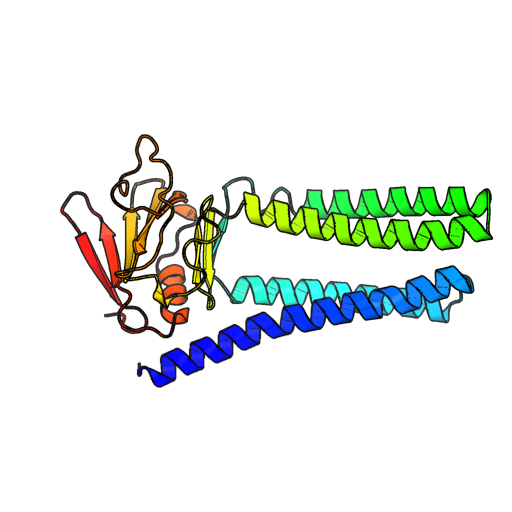
ATOM 1481 O O . PRO A 1 194 ? -8.083 16.735 5.551 1.00 84.06 194 PRO A O 1
ATOM 1484 N N . THR A 1 195 ? -8.838 18.074 7.208 1.00 84.62 195 THR A N 1
ATOM 1485 C CA . THR A 1 195 ? -10.224 17.575 7.250 1.00 84.62 195 THR A CA 1
ATOM 1486 C C . THR A 1 195 ? -10.987 17.980 6.002 1.00 84.62 195 THR A C 1
ATOM 1488 O O . THR A 1 195 ? -10.741 19.029 5.404 1.00 84.62 195 THR A O 1
ATOM 1491 N N . ARG A 1 196 ? -11.882 17.100 5.549 1.00 81.31 196 ARG A N 1
ATOM 1492 C CA . ARG A 1 196 ? -12.787 17.387 4.435 1.00 81.31 196 ARG A CA 1
ATOM 1493 C C . ARG A 1 196 ? -14.227 17.196 4.863 1.00 81.31 196 ARG A C 1
ATOM 1495 O O . ARG A 1 196 ? -14.531 16.352 5.702 1.00 81.31 196 ARG A O 1
ATOM 1502 N N . THR A 1 197 ? -15.108 17.958 4.229 1.00 78.81 197 THR A N 1
ATOM 1503 C CA . THR A 1 197 ? -16.547 17.865 4.445 1.00 78.81 197 THR A CA 1
ATOM 1504 C C . THR A 1 197 ? -17.040 16.443 4.200 1.00 78.81 197 THR A C 1
ATOM 1506 O O . THR A 1 197 ? -16.716 15.822 3.185 1.00 78.81 197 THR A O 1
ATOM 1509 N N . GLY A 1 198 ? -17.827 15.944 5.149 1.00 79.50 198 GLY A N 1
ATOM 1510 C CA . GLY A 1 198 ? -18.421 14.617 5.106 1.00 79.50 198 GLY A CA 1
ATOM 1511 C C . GLY A 1 198 ? -17.519 13.487 5.596 1.00 79.50 198 GLY A C 1
ATOM 1512 O O . GLY A 1 198 ? -18.025 12.374 5.654 1.00 79.50 198 GLY A O 1
ATOM 1513 N N . GLU A 1 199 ? -16.244 13.725 5.940 1.00 85.19 199 GLU A N 1
ATOM 1514 C CA . GLU A 1 199 ? -15.404 12.711 6.601 1.00 85.19 199 GLU A CA 1
ATOM 1515 C C . GLU A 1 199 ? -15.922 12.422 8.022 1.00 85.19 199 GLU A C 1
ATOM 1517 O O . GLU A 1 199 ? -16.270 13.346 8.755 1.00 85.19 199 GLU A O 1
ATOM 1522 N N . VAL A 1 200 ? -15.971 11.145 8.409 1.00 88.38 200 VAL A N 1
ATOM 1523 C CA . VAL A 1 200 ? -16.460 10.695 9.727 1.00 88.38 200 VAL A CA 1
ATOM 1524 C C . VAL A 1 200 ? -15.295 10.507 10.699 1.00 88.38 200 VAL A C 1
ATOM 1526 O O . VAL A 1 200 ? -15.402 10.824 11.880 1.00 88.38 200 VAL A O 1
ATOM 1529 N N . LEU A 1 201 ? -14.142 10.050 10.206 1.00 90.62 201 LEU A N 1
ATOM 1530 C CA . LEU A 1 201 ? -12.954 9.768 11.020 1.00 90.62 201 LEU A CA 1
ATOM 1531 C C . LEU A 1 201 ? -12.055 11.003 11.223 1.00 90.62 201 LEU A C 1
ATOM 1533 O O . LEU A 1 201 ? -10.830 10.892 11.244 1.00 90.62 201 LEU A O 1
ATOM 1537 N N . THR A 1 202 ? -12.638 12.197 11.362 1.00 88.00 202 THR A N 1
ATOM 1538 C CA . THR A 1 202 ? -11.901 13.478 11.446 1.00 88.00 202 THR A CA 1
ATOM 1539 C C . THR A 1 202 ? -11.028 13.612 12.691 1.00 88.00 202 THR A C 1
ATOM 1541 O O . THR A 1 202 ? -10.030 14.329 12.642 1.00 88.00 202 THR A O 1
ATOM 1544 N N . GLY A 1 203 ? -11.348 12.886 13.767 1.00 87.12 203 GLY A N 1
ATOM 1545 C CA . GLY A 1 203 ? -10.533 12.815 14.985 1.00 87.12 203 GLY A CA 1
ATOM 1546 C C . GLY A 1 203 ? -9.207 12.067 14.812 1.00 87.12 203 GLY A C 1
ATOM 1547 O O . GLY A 1 203 ? -8.336 12.160 15.673 1.00 87.12 203 GLY A O 1
ATOM 1548 N N . TYR A 1 204 ? -9.022 11.350 13.700 1.00 89.88 204 TYR A N 1
ATOM 1549 C CA . TYR A 1 204 ? -7.775 10.655 13.405 1.00 89.88 204 TYR A CA 1
ATOM 1550 C C . TYR A 1 204 ? -6.877 11.515 12.522 1.00 89.88 204 TYR A C 1
ATOM 1552 O O . TYR A 1 204 ? -7.332 12.047 11.499 1.00 89.88 204 TYR A O 1
ATOM 1560 N N . PRO A 1 205 ? -5.580 11.619 12.851 1.00 87.38 205 PRO A N 1
ATOM 1561 C CA . PRO A 1 205 ? -4.686 12.502 12.123 1.00 87.38 205 PRO A CA 1
ATOM 1562 C C . PRO A 1 205 ? -4.452 12.026 10.691 1.00 87.38 205 PRO A C 1
ATOM 1564 O O . PRO A 1 205 ? -4.243 12.849 9.805 1.00 87.38 205 PRO A O 1
ATOM 1567 N N . VAL A 1 206 ? -4.533 10.720 10.427 1.00 87.88 206 VAL A N 1
ATOM 1568 C CA . VAL A 1 206 ? -4.374 10.169 9.082 1.00 87.88 206 VAL A CA 1
ATOM 1569 C C . VAL A 1 206 ? -5.526 9.274 8.728 1.00 87.88 206 VAL A C 1
ATOM 1571 O O . VAL A 1 206 ? -5.887 8.359 9.465 1.00 87.88 206 VAL A O 1
ATOM 1574 N N . ARG A 1 207 ? -6.092 9.575 7.564 1.00 89.81 207 ARG A N 1
ATOM 1575 C CA . ARG A 1 207 ? -7.308 8.963 7.064 1.00 89.81 207 ARG A CA 1
ATOM 1576 C C . ARG A 1 207 ? -7.387 9.066 5.555 1.00 89.81 207 ARG A C 1
ATOM 1578 O O . ARG A 1 207 ? -6.847 9.980 4.927 1.00 89.81 207 ARG A O 1
ATOM 1585 N N . VAL A 1 208 ? -8.098 8.129 4.956 1.00 89.94 208 VAL A N 1
ATOM 1586 C CA . VAL A 1 208 ? -8.425 8.158 3.541 1.00 89.94 208 VAL A CA 1
ATOM 1587 C C . VAL A 1 208 ? -9.797 7.557 3.319 1.00 89.94 208 VAL A C 1
ATOM 1589 O O . VAL A 1 208 ? -10.111 6.482 3.814 1.00 89.94 208 VAL A O 1
ATOM 1592 N N . ARG A 1 209 ? -10.602 8.248 2.520 1.00 91.00 209 ARG A N 1
ATOM 1593 C CA . ARG A 1 209 ? -11.846 7.712 1.984 1.00 91.00 209 ARG A CA 1
ATOM 1594 C C . ARG A 1 209 ? -11.565 6.947 0.695 1.00 91.00 209 ARG A C 1
ATOM 1596 O O . ARG A 1 209 ? -10.934 7.483 -0.225 1.00 91.00 209 ARG A O 1
ATOM 1603 N N . VAL A 1 210 ? -12.045 5.713 0.621 1.00 90.88 210 VAL A N 1
ATOM 1604 C CA . VAL A 1 210 ? -11.950 4.836 -0.547 1.00 90.88 210 VAL A CA 1
ATOM 1605 C C . VAL A 1 210 ? -13.341 4.377 -0.998 1.00 90.88 210 VAL A C 1
ATOM 1607 O O . VAL A 1 210 ? -14.255 4.335 -0.180 1.00 90.88 210 VAL A O 1
ATOM 1610 N N . PRO A 1 211 ? -13.538 4.040 -2.285 1.00 90.56 211 PRO A N 1
ATOM 1611 C CA . PRO A 1 211 ? -14.788 3.431 -2.743 1.00 90.56 211 PRO A CA 1
ATOM 1612 C C . PRO A 1 211 ? -15.034 2.080 -2.059 1.00 90.56 211 PRO A C 1
ATOM 1614 O O . PRO A 1 211 ? -14.102 1.275 -1.972 1.00 90.56 211 PRO A O 1
ATOM 1617 N N . ALA A 1 212 ? -16.271 1.815 -1.629 1.00 91.50 212 ALA A N 1
ATOM 1618 C CA . ALA A 1 212 ? -16.637 0.567 -0.955 1.00 91.50 212 ALA A CA 1
ATOM 1619 C C . ALA A 1 212 ? -16.379 -0.665 -1.837 1.00 91.50 212 ALA A C 1
ATOM 1621 O O . ALA A 1 212 ? -15.824 -1.647 -1.360 1.00 91.50 212 ALA A O 1
ATOM 1622 N N . GLU A 1 213 ? -16.631 -0.562 -3.148 1.00 90.62 213 GLU A N 1
ATOM 1623 C CA . GLU A 1 213 ? -16.370 -1.615 -4.150 1.00 90.62 213 GLU A CA 1
ATOM 1624 C C . GLU A 1 213 ? -14.895 -2.074 -4.222 1.00 90.62 213 GLU A C 1
ATOM 1626 O O . GLU A 1 213 ? -14.590 -3.110 -4.804 1.00 90.62 213 GLU A O 1
ATOM 1631 N N . ARG A 1 214 ? -13.952 -1.286 -3.679 1.00 88.62 214 ARG A N 1
ATOM 1632 C CA . ARG A 1 214 ? -12.507 -1.591 -3.678 1.00 88.62 214 ARG A CA 1
ATOM 1633 C C . ARG A 1 214 ? -11.970 -1.957 -2.299 1.00 88.62 214 ARG A C 1
ATOM 1635 O O . ARG A 1 214 ? -10.785 -2.283 -2.171 1.00 88.62 214 ARG A O 1
ATOM 1642 N N . PHE A 1 215 ? -12.806 -1.828 -1.277 1.00 92.88 215 PHE A N 1
ATOM 1643 C CA . PHE A 1 215 ? -12.454 -2.175 0.082 1.00 92.88 215 PHE A CA 1
ATOM 1644 C C . PHE A 1 215 ? -12.663 -3.675 0.301 1.00 92.88 215 PHE A C 1
ATOM 1646 O O . PHE A 1 215 ? -13.719 -4.215 -0.002 1.00 92.88 215 PHE A O 1
ATOM 1653 N N . ASP A 1 216 ? -11.649 -4.334 0.845 1.00 93.12 216 ASP A N 1
ATOM 1654 C CA . ASP A 1 216 ? -11.658 -5.754 1.168 1.00 93.12 216 ASP A CA 1
ATOM 1655 C C . ASP A 1 216 ? -11.126 -5.899 2.597 1.00 93.12 216 ASP A C 1
ATOM 1657 O O . ASP A 1 216 ? -9.965 -5.587 2.894 1.00 93.12 216 ASP A O 1
ATOM 1661 N N . LEU A 1 217 ? -12.020 -6.317 3.497 1.00 93.81 217 LEU A N 1
ATOM 1662 C CA . LEU A 1 217 ? -11.716 -6.452 4.917 1.00 93.81 217 LEU A CA 1
ATOM 1663 C C . LEU A 1 217 ? -10.669 -7.542 5.158 1.00 93.81 217 LEU A C 1
ATOM 1665 O O . LEU A 1 217 ? -9.780 -7.355 5.988 1.00 93.81 217 LEU A O 1
ATOM 1669 N N . ASP A 1 218 ? -10.741 -8.653 4.433 1.00 92.62 218 ASP A N 1
ATOM 1670 C CA . ASP A 1 218 ? -9.841 -9.786 4.626 1.00 92.62 218 ASP A CA 1
ATOM 1671 C C . ASP A 1 218 ? -8.443 -9.464 4.103 1.00 92.62 218 ASP A C 1
ATOM 1673 O O . ASP A 1 218 ? -7.443 -9.792 4.747 1.00 92.62 218 ASP A O 1
ATOM 1677 N N . ARG A 1 219 ? -8.344 -8.707 3.004 1.00 90.19 219 ARG A N 1
ATOM 1678 C CA . ARG A 1 219 ? -7.070 -8.124 2.546 1.00 90.19 219 ARG A CA 1
ATOM 1679 C C . ARG A 1 219 ? -6.481 -7.155 3.566 1.00 90.19 219 ARG A C 1
ATOM 1681 O O . ARG A 1 219 ? -5.261 -7.148 3.750 1.00 90.19 219 ARG A O 1
ATOM 1688 N N . LEU A 1 220 ? -7.310 -6.345 4.230 1.00 92.25 220 LEU A N 1
ATOM 1689 C CA . LEU A 1 220 ? -6.843 -5.448 5.287 1.00 92.25 220 LEU A CA 1
ATOM 1690 C C . LEU A 1 220 ? -6.336 -6.240 6.500 1.00 92.25 220 LEU A C 1
ATOM 1692 O O . LEU A 1 220 ? -5.222 -5.986 6.957 1.00 92.25 220 LEU A O 1
ATOM 1696 N N . LYS A 1 221 ? -7.088 -7.244 6.969 1.00 92.25 221 LYS A N 1
ATOM 1697 C CA . LYS A 1 221 ? -6.652 -8.172 8.029 1.00 92.25 221 LYS A CA 1
ATOM 1698 C C . LYS A 1 221 ? -5.335 -8.859 7.659 1.00 92.25 221 LYS A C 1
ATOM 1700 O O . LYS A 1 221 ? -4.392 -8.881 8.451 1.00 92.25 221 LYS A O 1
ATOM 1705 N N . TRP A 1 222 ? -5.221 -9.349 6.425 1.00 89.38 222 TRP A N 1
ATOM 1706 C CA . TRP A 1 222 ? -3.986 -9.937 5.908 1.00 89.38 222 TRP A CA 1
ATOM 1707 C C . TRP A 1 222 ? -2.812 -8.953 5.954 1.00 89.38 222 TRP A C 1
ATOM 1709 O O . TRP A 1 222 ? -1.716 -9.346 6.355 1.00 89.38 222 TRP A O 1
ATOM 1719 N N . VAL A 1 223 ? -3.030 -7.681 5.598 1.00 89.31 223 VAL A N 1
ATOM 1720 C CA . VAL A 1 223 ? -2.010 -6.625 5.694 1.00 89.31 223 VAL A CA 1
ATOM 1721 C C . VAL A 1 223 ? -1.584 -6.376 7.131 1.00 89.31 223 VAL A C 1
ATOM 1723 O O . VAL A 1 223 ? -0.389 -6.277 7.391 1.00 89.31 223 VAL A O 1
ATOM 1726 N N . LEU A 1 224 ? -2.529 -6.319 8.067 1.00 90.81 224 LEU A N 1
ATOM 1727 C CA . LEU A 1 224 ? -2.224 -6.126 9.484 1.00 90.81 224 LEU A CA 1
ATOM 1728 C C . LEU A 1 224 ? -1.388 -7.281 10.044 1.00 90.81 224 LEU A C 1
ATOM 1730 O O . LEU A 1 224 ? -0.496 -7.047 10.856 1.00 90.81 224 LEU A O 1
ATOM 1734 N N . ASN A 1 225 ? -1.581 -8.510 9.558 1.00 89.88 225 ASN A N 1
ATOM 1735 C CA . ASN A 1 225 ? -0.720 -9.641 9.920 1.00 89.88 225 ASN A CA 1
ATOM 1736 C C . ASN A 1 225 ? 0.733 -9.445 9.469 1.00 89.88 225 ASN A C 1
ATOM 1738 O O . ASN A 1 225 ? 1.655 -9.874 10.165 1.00 89.88 225 ASN A O 1
ATOM 1742 N N . GLN A 1 226 ? 0.956 -8.731 8.357 1.00 84.50 226 GLN A N 1
ATOM 1743 C CA . GLN A 1 226 ? 2.303 -8.427 7.859 1.00 84.50 226 GLN A CA 1
ATOM 1744 C C . GLN A 1 226 ? 3.092 -7.506 8.794 1.00 84.50 226 GLN A C 1
ATOM 1746 O O . GLN A 1 226 ? 4.285 -7.330 8.584 1.00 84.50 226 GLN A O 1
ATOM 1751 N N . SER A 1 227 ? 2.469 -6.931 9.825 1.00 85.06 227 SER A N 1
ATOM 1752 C CA . SER A 1 227 ? 3.165 -6.115 10.823 1.00 85.06 227 SER A CA 1
ATOM 1753 C C . SER A 1 227 ? 4.156 -6.890 11.689 1.00 85.06 227 SER A C 1
ATOM 1755 O O . SER A 1 227 ? 5.058 -6.291 12.276 1.00 85.06 227 SER A O 1
ATOM 1757 N N . GLY A 1 228 ? 3.969 -8.208 11.822 1.00 82.69 228 GLY A N 1
ATOM 1758 C CA . GLY A 1 228 ? 4.646 -9.015 12.840 1.00 82.69 228 GLY A CA 1
ATOM 1759 C C . GLY A 1 228 ? 4.200 -8.707 14.281 1.00 82.69 228 GLY A C 1
ATOM 1760 O O . GLY A 1 228 ? 4.726 -9.294 15.223 1.00 82.69 228 GLY A O 1
ATOM 1761 N N . GLN A 1 229 ? 3.239 -7.798 14.472 1.00 84.44 229 GLN A N 1
ATOM 1762 C CA . GLN A 1 229 ? 2.736 -7.364 15.776 1.00 84.44 229 GLN A CA 1
ATOM 1763 C C . GLN A 1 229 ? 1.428 -8.064 16.140 1.00 84.44 229 GLN A C 1
ATOM 1765 O O . GLN A 1 229 ? 0.722 -8.571 15.269 1.00 84.44 229 GLN A O 1
ATOM 1770 N N . SER A 1 230 ? 1.085 -8.084 17.430 1.00 87.00 230 SER A N 1
ATOM 1771 C CA . SER A 1 230 ? -0.158 -8.709 17.927 1.00 87.00 230 SER A CA 1
ATOM 1772 C C . SER A 1 230 ? -1.087 -7.774 18.701 1.00 87.00 230 SER A C 1
ATOM 1774 O O . SER A 1 230 ? -2.107 -8.202 19.232 1.00 87.00 230 SER A O 1
ATOM 1776 N N . ASN A 1 231 ? -0.715 -6.500 18.766 1.00 87.81 231 ASN A N 1
ATOM 1777 C CA . ASN A 1 231 ? -1.364 -5.445 19.536 1.00 87.81 231 ASN A CA 1
ATOM 1778 C C . ASN A 1 231 ? -1.997 -4.364 18.649 1.00 87.81 231 ASN A C 1
ATOM 1780 O O . ASN A 1 231 ? -2.582 -3.434 19.189 1.00 87.81 231 ASN A O 1
ATOM 1784 N N . ILE A 1 232 ? -1.900 -4.466 17.317 1.00 91.69 232 ILE A N 1
ATOM 1785 C CA . ILE A 1 232 ? -2.555 -3.505 16.427 1.00 91.69 232 ILE A CA 1
ATOM 1786 C C . ILE A 1 232 ? -4.030 -3.878 16.338 1.00 91.69 232 ILE A C 1
ATOM 1788 O O . ILE A 1 232 ? -4.373 -4.917 15.766 1.00 91.69 232 ILE A O 1
ATOM 1792 N N . ALA A 1 233 ? -4.897 -3.042 16.900 1.00 94.25 233 ALA A N 1
ATOM 1793 C CA . ALA A 1 233 ? -6.337 -3.262 16.862 1.00 94.25 233 ALA A CA 1
ATOM 1794 C C . ALA A 1 233 ? -6.923 -2.842 15.505 1.00 94.25 233 ALA A C 1
ATOM 1796 O O . ALA A 1 233 ? -6.599 -1.773 14.985 1.00 94.25 233 ALA A O 1
ATOM 1797 N N . LEU A 1 234 ? -7.813 -3.664 14.948 1.00 96.12 234 LEU A N 1
ATOM 1798 C CA . LEU A 1 234 ? -8.707 -3.275 13.860 1.00 96.12 234 LEU A CA 1
ATOM 1799 C C . LEU A 1 234 ? -10.069 -2.941 14.462 1.00 96.12 234 LEU A C 1
ATOM 1801 O O . LEU A 1 234 ? -10.681 -3.785 15.114 1.00 96.12 234 LEU A O 1
ATOM 1805 N N . VAL A 1 235 ? -10.542 -1.720 14.247 1.00 96.44 235 VAL A N 1
ATOM 1806 C CA . VAL A 1 235 ? -11.773 -1.213 14.860 1.00 96.44 235 VAL A CA 1
ATOM 1807 C C . VAL A 1 235 ? -12.708 -0.665 13.802 1.00 96.44 235 VAL A C 1
ATOM 1809 O O . VAL A 1 235 ? -12.279 -0.002 12.865 1.00 96.44 235 VAL A O 1
ATOM 1812 N N . GLU A 1 236 ? -13.992 -0.942 13.956 1.00 96.00 236 GLU A N 1
ATOM 1813 C CA . GLU A 1 236 ? -15.053 -0.363 13.151 1.00 96.00 236 GLU A CA 1
ATOM 1814 C C . GLU A 1 236 ? -15.742 0.751 13.935 1.00 96.00 236 GLU A C 1
ATOM 1816 O O . GLU A 1 236 ? -16.249 0.547 15.036 1.00 96.00 236 GLU A O 1
ATOM 1821 N N . GLN A 1 237 ? -15.733 1.951 13.367 1.00 94.25 237 GLN A N 1
ATOM 1822 C CA . GLN A 1 237 ? -16.499 3.087 13.843 1.00 94.25 237 GLN A CA 1
ATOM 1823 C C . GLN A 1 237 ? -17.881 3.047 13.195 1.00 94.25 237 GLN A C 1
ATOM 1825 O O . GLN A 1 237 ? -18.023 3.187 11.978 1.00 94.25 237 GLN A O 1
ATOM 1830 N N . THR A 1 238 ? -18.900 2.915 14.032 1.00 90.00 238 THR A N 1
ATOM 1831 C CA . THR A 1 238 ? -20.311 3.013 13.653 1.00 90.00 238 THR A CA 1
ATOM 1832 C C . THR A 1 238 ? -20.937 4.251 14.305 1.00 90.00 238 THR A C 1
ATOM 1834 O O . THR A 1 238 ? -20.333 4.836 15.213 1.00 90.00 238 THR A O 1
ATOM 1837 N N . PRO A 1 239 ? -22.158 4.654 13.902 1.00 84.19 239 PRO A N 1
ATOM 1838 C CA . PRO A 1 239 ? -22.912 5.678 14.626 1.00 84.19 239 PRO A CA 1
ATOM 1839 C C . PRO A 1 239 ? -23.171 5.316 16.098 1.00 84.19 239 PRO A C 1
ATOM 1841 O O . PRO A 1 239 ? -23.282 6.209 16.929 1.00 84.19 239 PRO A O 1
ATOM 1844 N N . ALA A 1 240 ? -23.229 4.020 16.429 1.00 84.81 240 ALA A N 1
ATOM 1845 C CA . ALA A 1 240 ? -23.444 3.523 17.789 1.00 84.81 240 ALA A CA 1
ATOM 1846 C C . ALA A 1 240 ? -22.164 3.494 18.647 1.00 84.81 240 ALA A C 1
ATOM 1848 O O . ALA A 1 240 ? -22.239 3.252 19.848 1.00 84.81 240 ALA A O 1
ATOM 1849 N N . GLY A 1 241 ? -20.990 3.730 18.049 1.00 89.69 241 GLY A N 1
ATOM 1850 C CA . GLY A 1 241 ? -19.700 3.698 18.736 1.00 89.69 241 GLY A CA 1
ATOM 1851 C C . GLY A 1 241 ? -18.660 2.831 18.030 1.00 89.69 241 GLY A C 1
ATOM 1852 O O . GLY A 1 241 ? -18.805 2.474 16.857 1.00 89.69 241 GLY A O 1
ATOM 1853 N N . GLN A 1 242 ? -17.583 2.521 18.752 1.00 93.19 242 GLN A N 1
ATOM 1854 C CA . GLN A 1 242 ? -16.463 1.722 18.256 1.00 93.19 242 GLN A CA 1
ATOM 1855 C C . GLN A 1 242 ? -16.620 0.248 18.621 1.00 93.19 242 GLN A C 1
ATOM 1857 O O . GLN A 1 242 ? -16.799 -0.089 19.788 1.00 93.19 242 GLN A O 1
ATOM 1862 N N . ALA A 1 243 ? -16.484 -0.625 17.626 1.00 93.38 243 ALA A N 1
ATOM 1863 C CA . ALA A 1 243 ? -16.459 -2.070 17.796 1.00 93.38 243 ALA A CA 1
ATOM 1864 C C . ALA A 1 243 ? -15.087 -2.619 17.394 1.00 93.38 243 ALA A C 1
ATOM 1866 O O . ALA A 1 243 ? -14.601 -2.370 16.290 1.00 93.38 243 ALA A O 1
ATOM 1867 N N . VAL A 1 244 ? -14.441 -3.377 18.281 1.00 94.31 244 VAL A N 1
ATOM 1868 C CA . VAL A 1 244 ? -13.162 -4.027 17.966 1.00 94.31 244 VAL A CA 1
ATOM 1869 C C . VAL A 1 244 ? -13.430 -5.274 17.131 1.00 94.31 244 VAL A C 1
ATOM 1871 O O . VAL A 1 244 ? -14.063 -6.212 17.602 1.00 94.31 244 VAL A O 1
ATOM 1874 N N . LEU A 1 245 ? -12.923 -5.291 15.899 1.00 93.50 245 LEU A N 1
ATOM 1875 C CA . LEU A 1 245 ? -13.044 -6.425 14.977 1.00 93.50 245 LEU A CA 1
ATOM 1876 C C . LEU A 1 245 ? -11.976 -7.503 15.211 1.00 93.50 245 LEU A C 1
ATOM 1878 O O . LEU A 1 245 ? -12.058 -8.588 14.641 1.00 93.50 245 LEU A O 1
ATOM 1882 N N . GLY A 1 246 ? -10.932 -7.187 15.976 1.00 93.25 246 GLY A N 1
ATOM 1883 C CA . GLY A 1 246 ? -9.847 -8.102 16.316 1.00 93.25 246 GLY A CA 1
ATOM 1884 C C . GLY A 1 246 ? -8.491 -7.407 16.336 1.00 93.25 246 GLY A C 1
ATOM 1885 O O . GLY A 1 246 ? -8.392 -6.188 16.184 1.00 93.25 246 GLY A O 1
ATOM 1886 N N . HIS A 1 247 ? -7.435 -8.198 16.511 1.00 93.00 247 HIS A N 1
ATOM 1887 C CA . HIS A 1 247 ? -6.063 -7.700 16.542 1.00 93.00 247 HIS A CA 1
ATOM 1888 C C . HIS A 1 247 ? -5.213 -8.380 15.471 1.00 93.00 247 HIS A C 1
ATOM 1890 O O . HIS A 1 247 ? -5.456 -9.526 15.083 1.00 93.00 247 HIS A O 1
ATOM 1896 N N . SER A 1 248 ? -4.177 -7.683 15.006 1.00 89.94 248 SER A N 1
ATOM 1897 C CA . SER A 1 248 ? -3.195 -8.247 14.082 1.00 89.94 248 SER A CA 1
ATOM 1898 C C . SER A 1 248 ? -2.666 -9.589 14.599 1.00 89.94 248 SER A C 1
ATOM 1900 O O . SER A 1 248 ? -2.390 -9.750 15.784 1.00 89.94 248 SER A O 1
ATOM 1902 N N . ASN A 1 249 ? -2.541 -10.586 13.724 1.00 86.75 249 ASN A N 1
ATOM 1903 C CA . ASN A 1 249 ? -2.096 -11.947 14.057 1.00 86.75 249 ASN A CA 1
ATOM 1904 C C . ASN A 1 249 ? -2.941 -12.678 15.137 1.00 86.75 249 ASN A C 1
ATOM 1906 O O . ASN A 1 249 ? -2.534 -13.741 15.617 1.00 86.75 249 ASN A O 1
ATOM 1910 N N . ARG A 1 250 ? -4.115 -12.137 15.509 1.00 86.19 250 ARG A N 1
ATOM 1911 C CA . ARG A 1 250 ? -5.064 -12.656 16.511 1.00 86.19 250 ARG A CA 1
ATOM 1912 C C . ARG A 1 250 ? -6.505 -12.300 16.119 1.00 86.19 250 ARG A C 1
ATOM 1914 O O . ARG A 1 250 ? -7.165 -11.487 16.767 1.00 86.19 250 ARG A O 1
ATOM 1921 N N . TRP A 1 251 ? -6.970 -12.898 15.028 1.00 85.44 251 TRP A N 1
ATOM 1922 C CA . TRP A 1 251 ? -8.364 -12.786 14.603 1.00 85.44 251 TRP A CA 1
ATOM 1923 C C . TRP A 1 251 ? -9.207 -13.768 15.410 1.00 85.44 251 TRP A C 1
ATOM 1925 O O . TRP A 1 251 ? -8.859 -14.947 15.486 1.00 85.44 251 TRP A O 1
ATOM 1935 N N . THR A 1 252 ? -10.258 -13.252 16.032 1.00 63.84 252 THR A N 1
ATOM 1936 C CA . THR A 1 252 ? -11.305 -14.008 16.725 1.00 63.84 252 THR A CA 1
ATOM 1937 C C . THR A 1 252 ? -12.551 -14.050 15.868 1.00 63.84 252 THR A C 1
ATOM 1939 O O . THR A 1 252 ? -12.809 -13.016 15.206 1.00 63.84 252 THR A O 1
#

Nearest PDB structures (foldseek):
  8tsh-assembly1_F  TM=8.025E-01  e=4.300E+00  Caldimonas thermodepolymerans
  5lfk-assembly1_B-2  TM=2.642E-01  e=3.781E-01  Escherichia coli
  8fyv-assembly3_E  TM=2.765E-01  e=1.200E+00  Salmonella enterica subsp. enterica serovar Typhimurium
  3atp-assembly1_B  TM=2.298E-01  e=2.074E+00  Escherichia coli str. K-12 substr. W3110
  4q4a-assembly1_A  TM=2.530E-01  e=5.161E+00  Thermotoga maritima MSB8

Sequence (252 aa):
MTREQAYANLNAQKAKQQVPKGIAYMAGIFGLIPILYISLEGPHPIAISAVVILYGLVTACLWWTWSLARQAGYRINRRFAAVGWLPVIVVAAGVALLLLWALTSVVQALAPDAGRRAGVGIVASAVWGGIAVCVFYFHRITLFYGNAVGLTFRRNKHFMQKWQDVAQVVIARSTDTVEIAVAPAPGAVVEAMPTRTGEVLTGYPVRVRVPAERFDLDRLKWVLNQSGQSNIALVEQTPAGQAVLGHSNRWT

Foldseek 3Di:
DDLVVLVVLLVVLVVLLVVLVVQLVVLVVQQLVLVLVCLPPNDDVVSVVSNVVSVVSNVVSVVVNVVSVPVFKQWAWDPCQPPPCVVVLVVVLVVQLVVLVVVLVVVCVVPVVVSSVVSSVSNVVSVVVSVVVVVVSSLQGTQWMFGLQGIAHNPCRPAPSALQQFQEWEWEDDPFKIKIATDTDPPRDAQADDDDPPDPVNVGRDMGIGTPVSDDVVSVLVRLSSNSDFRYWYWYQDPVGIDTQHTHVTGD

pLDDT: mean 71.33, std 15.97, range [42.56, 96.88]

Mean predicted aligned error: 11.47 Å

Secondary structure (DSSP, 8-state):
--HHHHHHHHHHHHHHHHHHHHHHHHHHHHHHHHHHHHHHH---HHHHHHHHHHHHHHHHHHHHHHHHHHHSEEEEE-GGGSSTTHHHHHHHHHHHHHHHHHHHHHHHHH-HHHHHHHHHHHHHHHHHHHHHHHHHHHHHHEEEEEESS-EEESS-TTTBSSGGGEEEEEEEE-SSEEEEEEEEPTT----PPPP-TT-S-TTSSEEEEEEGGG--HHHHHHHHHTT--S--EEEEEETTEEEEEEETTB--

Radius of gyration: 23.17 Å; Cα contacts (8 Å, |Δi|>4): 360; chains: 1; bounding box: 55×36×62 Å

Organism: NCBI:txid444597

Solvent-accessible surface area (backbone atoms only — not comparable to full-atom values): 13466 Å² total; per-residue (Å²): 119,55,65,65,59,27,42,50,53,21,50,57,47,46,49,62,60,46,52,42,52,55,52,52,55,49,44,54,57,62,52,46,52,45,56,48,46,35,55,72,78,42,93,42,74,69,43,54,50,49,45,53,54,47,50,51,51,41,50,52,48,51,51,51,36,50,52,46,54,61,73,56,36,47,73,36,58,41,90,79,57,73,63,71,45,63,61,54,50,54,47,49,45,49,50,48,52,50,54,50,49,53,50,30,55,52,38,32,74,75,37,60,74,61,18,36,60,50,35,56,53,51,53,53,49,50,55,51,49,44,52,50,50,50,55,53,47,56,59,73,35,37,42,37,36,28,25,51,56,25,45,35,43,53,96,40,74,72,68,22,69,40,48,80,39,46,36,31,41,37,35,35,79,53,94,66,30,30,35,44,30,39,42,64,22,92,89,50,83,74,81,64,58,85,81,58,92,90,61,84,64,65,92,34,45,40,62,42,80,42,54,35,95,70,62,52,69,68,54,50,53,55,28,43,31,26,51,27,44,65,72,33,34,36,30,38,49,52,98,93,43,79,43,80,67,33,26,14,60,48,78,114